Protein AF-A0A7V6P0N9-F1 (afdb_monomer)

Sequence (273 aa):
MTLMEIGLMGSIFFVFYSAGRFINGYIGDAISPKKSLFAGLTLVAVTNICIGFLPSASVIICLWGINAAAQSMLWGASLRLVSESYKDSPHSRLAAVVLSTSIGSGSLLAIVISSLLAKVGLWSLFAVPGLIVAGICILVLLLQEKNIGIHQNDMRQTFQLLKKKEILYMLFPAFAHGMIKENLLLWAPTLFLGMYEIDLENAALFVFMMPVTVLLGRVSYPVAERMCSGDEKRLSIIAFGFCIFFIAPFFLANLPVVLAAILLALRCRGFQS

Radius of gyration: 20.68 Å; Cα contacts (8 Å, |Δi|>4): 256; chains: 1; bounding box: 47×51×52 Å

Nearest PDB structures (foldseek):
  6e9n-assembly2_B  TM=7.386E-01  e=9.896E-04  Escherichia coli
  8wre-assembly1_A  TM=7.549E-01  e=2.702E-03  Homo sapiens
  8ufe-assembly1_A  TM=7.083E-01  e=1.141E-02  Mycolicibacterium smegmatis
  8wll-assembly1_A  TM=6.401E-01  e=8.408E-03  Homo sapiens
  8tgj-assembly1_B  TM=6.164E-01  e=5.433E-03  Homo sapiens

Secondary structure (DSSP, 8-state):
--HHHHHHHHHHHHHHHHHHHHHHHHHHHHS-HHHHHHHHHHHHHHHHHHHHT---HHHHHHHHHHHHHHHTTHHHHHHHHHHHHSTTSTTHHHHHHHHHHHHHHHHHHHHHHHHHHTTT-TTHHHHHHHHHHHHHHHHHHHS-----------HHHHHHHHT-HHHHHHHHHHHHHHHHHHHHHHHHHHHHHHHH---HHHHHHHHHHHHHHHHHHHHHHHHHHHHTTT-HHHHHHHHHHHHHHHHHHHHHS---HHHHHHHHHHHHHTT--

Foldseek 3Di:
DDPVLVVLLVVLLVVLLVVLLVVLVQVVLQDQLLVLQLQLLLLLLVLLQVCLVVDDSVSNSVSSNSNSSSVSSHPVSQVLCLCQVCVPPPCSVVSVLCSQLCVLVVLLVLLVVLVVQVVVHDSSNRNVVSVVSVVVSVVSVVDDRDPRDRRNDDPVVVVVVCPDPVVVVVVVVVVVVVVVVVCCLVCVLVCLCVPPVDDPVVSVVLSSLQSVLSSVLSVCVVVLCVVVVNPPVVLLVVLVVLLCVLVVCVVVDPDDPVSVSNSVSNNSSSPPD

Solvent-accessible surface area (backbone atoms only — not comparable to full-atom values): 14336 Å² total; per-residue (Å²): 131,54,73,67,56,54,54,46,41,54,52,41,25,53,51,33,21,54,54,25,35,60,53,38,52,60,51,48,34,62,39,57,33,70,58,43,30,45,54,15,37,47,45,33,13,51,35,25,39,57,44,22,72,63,61,59,65,70,57,41,44,55,37,42,29,52,27,21,33,21,55,30,30,35,60,62,20,49,52,52,46,51,50,66,74,23,67,91,40,97,52,35,66,58,53,52,49,53,61,57,37,47,55,23,53,47,51,47,51,49,50,55,50,45,62,56,29,57,75,78,30,77,38,45,62,27,28,50,58,11,52,52,35,45,55,49,38,54,55,59,66,71,48,79,84,70,93,65,83,65,54,73,74,57,68,66,57,56,56,54,51,63,68,34,66,72,51,46,66,50,45,54,59,52,49,54,50,48,54,52,54,54,49,48,66,70,43,43,67,59,51,52,42,70,76,61,75,54,57,75,76,64,52,54,55,58,67,50,42,49,35,51,24,43,28,54,24,55,67,44,43,67,56,51,37,59,75,42,75,67,39,66,67,61,44,48,51,52,25,50,50,51,37,50,64,45,48,53,53,65,80,74,43,98,63,59,67,69,58,53,51,50,33,59,24,53,40,57,30,45,72,74,122

pLDDT: mean 79.33, std 13.45, range [32.5, 98.0]

Structure (mmCIF, N/CA/C/O backbone):
data_AF-A0A7V6P0N9-F1
#
_entry.id   AF-A0A7V6P0N9-F1
#
loop_
_atom_site.group_PDB
_atom_site.id
_atom_site.type_symbol
_atom_site.label_atom_id
_atom_site.label_alt_id
_atom_site.label_comp_id
_atom_site.label_asym_id
_atom_site.label_entity_id
_atom_site.label_seq_id
_atom_site.pdbx_PDB_ins_code
_atom_site.Cartn_x
_atom_site.Cartn_y
_atom_site.Cartn_z
_atom_site.occupancy
_atom_site.B_iso_or_equiv
_atom_site.auth_seq_id
_atom_site.auth_comp_id
_atom_site.auth_asym_id
_atom_site.auth_atom_id
_atom_site.pdbx_PDB_model_num
ATOM 1 N N . MET A 1 1 ? 17.828 -0.425 -16.369 1.00 71.94 1 MET A N 1
ATOM 2 C CA . MET A 1 1 ? 17.998 -0.281 -14.913 1.00 71.94 1 MET A CA 1
ATOM 3 C C . MET A 1 1 ? 19.021 -1.284 -14.424 1.00 71.94 1 MET A C 1
ATOM 5 O O . MET A 1 1 ? 18.994 -2.420 -14.885 1.00 71.94 1 MET A O 1
ATOM 9 N N . THR A 1 2 ? 19.905 -0.880 -13.521 1.00 85.62 2 THR A N 1
ATOM 10 C CA . THR A 1 2 ? 20.862 -1.756 -12.834 1.00 85.62 2 THR A CA 1
ATOM 11 C C . THR A 1 2 ? 20.243 -2.357 -11.566 1.00 85.62 2 THR A C 1
ATOM 13 O O . THR A 1 2 ? 19.250 -1.846 -11.046 1.00 85.62 2 THR A O 1
ATOM 16 N N . LEU A 1 3 ? 20.842 -3.423 -11.022 1.00 80.31 3 LEU A N 1
ATOM 17 C CA . LEU A 1 3 ? 20.421 -4.011 -9.738 1.00 80.31 3 LEU A CA 1
ATOM 18 C C . LEU A 1 3 ? 20.452 -2.988 -8.589 1.00 80.31 3 LEU A C 1
ATOM 20 O O . LEU A 1 3 ? 19.571 -2.995 -7.731 1.00 80.31 3 LEU A O 1
ATOM 24 N N . MET A 1 4 ? 21.427 -2.073 -8.606 1.00 85.50 4 MET A N 1
ATOM 25 C CA . MET A 1 4 ? 21.537 -0.988 -7.628 1.00 85.50 4 MET A CA 1
ATOM 26 C C . MET A 1 4 ? 20.336 -0.037 -7.700 1.00 85.50 4 MET A C 1
ATOM 28 O O . MET A 1 4 ? 19.785 0.334 -6.667 1.00 85.50 4 MET A O 1
ATOM 32 N N . GLU A 1 5 ? 19.891 0.327 -8.905 1.00 84.88 5 GLU A N 1
ATOM 33 C CA . GLU A 1 5 ? 18.727 1.202 -9.096 1.00 84.88 5 GLU A CA 1
ATOM 34 C C . GLU A 1 5 ? 17.427 0.538 -8.620 1.00 84.88 5 GLU A C 1
ATOM 36 O O . GLU A 1 5 ? 16.593 1.197 -8.001 1.00 84.88 5 GLU A O 1
ATOM 41 N N . ILE A 1 6 ? 17.271 -0.773 -8.840 1.00 82.12 6 ILE A N 1
ATOM 42 C CA . ILE A 1 6 ? 16.120 -1.545 -8.343 1.00 82.12 6 ILE A CA 1
ATOM 43 C C . ILE A 1 6 ? 16.119 -1.583 -6.805 1.00 82.12 6 ILE A C 1
ATOM 45 O O . ILE A 1 6 ? 15.092 -1.316 -6.175 1.00 82.12 6 ILE A O 1
ATOM 49 N N . GLY A 1 7 ? 17.273 -1.851 -6.184 1.00 82.12 7 GLY A N 1
ATOM 50 C CA . GLY A 1 7 ? 17.416 -1.822 -4.723 1.00 82.12 7 GLY A CA 1
ATOM 51 C C . GLY A 1 7 ? 17.143 -0.436 -4.122 1.00 82.12 7 GLY A C 1
ATOM 52 O O . GLY A 1 7 ? 16.512 -0.315 -3.065 1.00 82.12 7 GLY A O 1
ATOM 53 N N . LEU A 1 8 ? 17.551 0.624 -4.826 1.00 87.88 8 LEU A N 1
ATOM 54 C CA . LEU A 1 8 ? 17.284 2.003 -4.429 1.00 87.88 8 LEU A CA 1
ATOM 55 C C . LEU A 1 8 ? 15.789 2.345 -4.511 1.00 87.88 8 LEU A C 1
ATOM 57 O O . LEU A 1 8 ? 15.275 2.982 -3.592 1.00 87.88 8 LEU A O 1
ATOM 61 N N . MET A 1 9 ? 15.072 1.881 -5.543 1.00 86.81 9 MET A N 1
ATOM 62 C CA . MET A 1 9 ? 13.613 2.043 -5.630 1.00 86.81 9 MET A CA 1
ATOM 63 C C . MET A 1 9 ? 12.895 1.413 -4.433 1.00 86.81 9 MET A C 1
ATOM 65 O O . MET A 1 9 ? 12.017 2.053 -3.855 1.00 86.81 9 MET A O 1
ATOM 69 N N . GLY A 1 10 ? 13.281 0.197 -4.030 1.00 84.25 10 GLY A N 1
ATOM 70 C CA . GLY A 1 10 ? 12.712 -0.465 -2.851 1.00 84.25 10 GLY A CA 1
ATOM 71 C C . GLY A 1 10 ? 12.948 0.329 -1.562 1.00 84.25 10 GLY A C 1
ATOM 72 O O . GLY A 1 10 ? 12.011 0.587 -0.804 1.00 84.25 10 GLY A O 1
ATOM 73 N N . SER A 1 11 ? 14.185 0.790 -1.355 1.00 87.44 11 SER A N 1
ATOM 74 C CA . SER A 1 11 ? 14.564 1.596 -0.185 1.00 87.44 11 SER A CA 1
ATOM 75 C C . SER A 1 11 ? 13.819 2.933 -0.125 1.00 87.44 11 SER A C 1
ATOM 77 O O . SER A 1 11 ? 13.248 3.279 0.910 1.00 87.44 11 SER A O 1
ATOM 79 N N . ILE A 1 12 ? 13.778 3.674 -1.239 1.00 92.00 12 ILE A N 1
ATOM 80 C CA . ILE A 1 12 ? 13.063 4.955 -1.329 1.00 92.00 12 ILE A CA 1
ATOM 81 C C . ILE A 1 12 ? 11.577 4.753 -1.079 1.00 92.00 12 ILE A C 1
ATOM 83 O O . ILE A 1 12 ? 10.995 5.505 -0.298 1.00 92.00 12 ILE A O 1
AT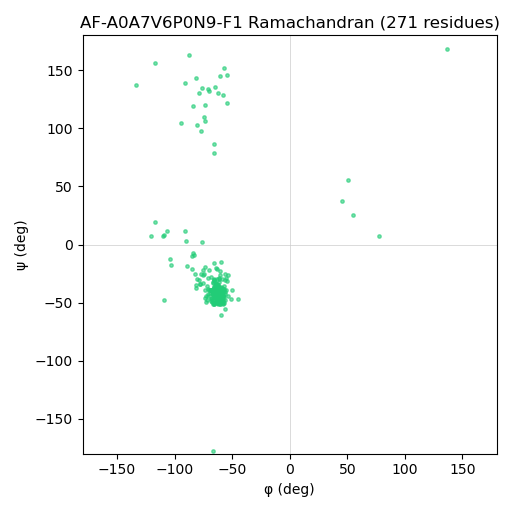OM 87 N N . PHE A 1 13 ? 10.974 3.724 -1.678 1.00 89.88 13 PHE A N 1
ATOM 88 C CA . PHE A 1 13 ? 9.567 3.433 -1.449 1.00 89.88 13 PHE A CA 1
ATOM 89 C C . PHE A 1 13 ? 9.298 3.207 0.037 1.00 89.88 13 PHE A C 1
ATOM 91 O O . PHE A 1 13 ? 8.428 3.858 0.610 1.00 89.88 13 PHE A O 1
ATOM 98 N N . PHE A 1 14 ? 10.082 2.347 0.690 1.00 87.31 14 PHE A N 1
ATOM 99 C CA . PHE A 1 14 ? 9.899 2.040 2.105 1.00 87.31 14 PHE A CA 1
ATOM 100 C C . PHE A 1 14 ? 10.037 3.278 3.002 1.00 87.31 14 PHE A C 1
ATOM 102 O O . PHE A 1 14 ? 9.187 3.511 3.867 1.00 87.31 14 PHE A O 1
ATOM 109 N N . VAL A 1 15 ? 11.073 4.096 2.785 1.00 90.94 15 VAL A N 1
ATOM 110 C CA . VAL A 1 15 ? 11.332 5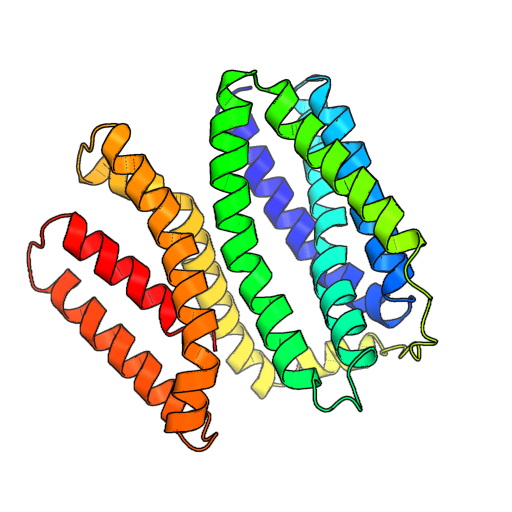.306 3.583 1.00 90.94 15 VAL A CA 1
ATOM 111 C C . VAL A 1 15 ? 10.227 6.341 3.389 1.00 90.94 15 VAL A C 1
ATOM 113 O O . VAL A 1 15 ? 9.657 6.814 4.373 1.00 90.94 15 VAL A O 1
ATOM 116 N N . PHE A 1 16 ? 9.884 6.668 2.142 1.00 94.12 16 PHE A N 1
ATOM 117 C CA . PHE A 1 16 ? 8.878 7.689 1.840 1.00 94.12 16 PHE A CA 1
ATOM 118 C C . PHE A 1 16 ? 7.478 7.243 2.256 1.00 94.12 16 PHE A C 1
ATOM 120 O O . PHE A 1 16 ? 6.721 8.042 2.805 1.00 94.12 16 PHE A O 1
ATOM 127 N N . TYR A 1 17 ? 7.144 5.968 2.064 1.00 91.69 17 TYR A N 1
ATOM 128 C CA . TYR A 1 17 ? 5.878 5.407 2.518 1.00 91.69 17 TYR A CA 1
ATOM 129 C C . TYR A 1 17 ? 5.761 5.441 4.047 1.00 91.69 17 TYR A C 1
ATOM 131 O O . TYR A 1 17 ? 4.735 5.862 4.583 1.00 91.69 17 TYR A O 1
ATOM 139 N N . SER A 1 18 ? 6.819 5.046 4.763 1.00 88.38 18 SER A N 1
ATOM 140 C CA . SER A 1 18 ? 6.828 5.022 6.231 1.00 88.38 18 SER A CA 1
ATOM 141 C C . SER A 1 18 ? 6.782 6.427 6.825 1.00 88.38 18 SER A C 1
ATOM 143 O O . SER A 1 18 ? 5.931 6.701 7.670 1.00 88.38 18 SER A O 1
ATOM 145 N N . ALA A 1 19 ? 7.635 7.341 6.352 1.00 89.88 19 ALA A N 1
ATOM 146 C CA . ALA A 1 19 ? 7.608 8.745 6.762 1.00 89.88 19 ALA A CA 1
ATOM 147 C C . ALA A 1 19 ? 6.259 9.398 6.420 1.00 89.88 19 ALA A C 1
ATOM 149 O O . ALA A 1 19 ? 5.656 10.077 7.254 1.00 89.88 19 ALA A O 1
ATOM 150 N N . GLY A 1 20 ? 5.745 9.112 5.222 1.00 90.69 20 GLY A N 1
ATOM 151 C CA . GLY A 1 20 ? 4.439 9.558 4.762 1.00 90.69 20 GLY A CA 1
ATOM 152 C C . GLY A 1 20 ? 3.306 9.094 5.672 1.00 90.69 20 GLY A C 1
ATOM 153 O O . GLY A 1 20 ? 2.433 9.896 5.974 1.00 90.69 20 GLY A O 1
ATOM 154 N N . ARG A 1 21 ? 3.332 7.862 6.200 1.00 87.75 21 ARG A N 1
ATOM 155 C CA . ARG A 1 21 ? 2.306 7.385 7.149 1.00 87.75 21 ARG A CA 1
ATOM 156 C C . ARG A 1 21 ? 2.260 8.210 8.437 1.00 87.75 21 ARG A C 1
ATOM 158 O O . ARG A 1 21 ? 1.167 8.484 8.922 1.00 87.75 21 ARG A O 1
ATOM 165 N N . PHE A 1 22 ? 3.405 8.630 8.979 1.00 83.94 22 PHE A N 1
ATOM 166 C CA . PHE A 1 22 ? 3.437 9.493 10.168 1.00 83.94 22 PHE A CA 1
ATOM 167 C C . PHE A 1 22 ? 2.883 10.890 9.868 1.00 83.94 22 PHE A C 1
ATOM 169 O O . PHE A 1 22 ? 2.044 11.399 10.610 1.00 83.94 22 PHE A O 1
ATOM 176 N N . ILE A 1 23 ? 3.315 11.487 8.754 1.00 87.31 23 ILE A N 1
ATOM 177 C CA . ILE A 1 23 ? 2.899 12.835 8.345 1.00 87.31 23 ILE A CA 1
ATOM 178 C C . ILE A 1 23 ? 1.407 12.851 7.986 1.00 87.31 23 ILE A C 1
ATOM 180 O O . ILE A 1 23 ? 0.639 13.656 8.511 1.00 87.31 23 ILE A O 1
ATOM 184 N N . ASN A 1 24 ? 0.980 11.930 7.125 1.00 86.81 24 ASN A N 1
ATOM 185 C CA . ASN A 1 24 ? -0.397 11.825 6.654 1.00 86.81 24 ASN A CA 1
ATOM 186 C C . ASN A 1 24 ? -1.348 11.271 7.713 1.00 86.81 24 ASN A C 1
ATOM 188 O O . ASN A 1 24 ? -2.544 11.498 7.588 1.00 86.81 24 ASN A O 1
ATOM 192 N N . GLY A 1 25 ? -0.858 10.597 8.757 1.00 81.00 25 GLY A N 1
ATOM 193 C CA . GLY A 1 25 ? -1.665 10.286 9.937 1.00 81.00 25 GLY A CA 1
ATOM 194 C C . GLY A 1 25 ? -2.117 11.567 10.639 1.00 81.00 25 GLY A C 1
ATOM 195 O O . GLY A 1 25 ? -3.308 11.778 10.832 1.00 81.00 25 GLY A O 1
ATOM 196 N N . TYR A 1 26 ? -1.177 12.477 10.909 1.00 81.19 26 TYR A N 1
ATOM 197 C CA . TYR A 1 26 ? -1.483 13.769 11.526 1.00 81.19 26 TYR A CA 1
ATOM 198 C C . TYR A 1 26 ? -2.325 14.679 10.618 1.00 81.19 26 TYR A C 1
ATOM 200 O O . TYR A 1 26 ? -3.354 15.208 11.036 1.00 81.19 26 TYR A O 1
ATOM 208 N N . ILE A 1 27 ? -1.918 14.850 9.354 1.00 82.94 27 ILE A N 1
ATOM 209 C CA . ILE A 1 27 ? -2.672 15.675 8.395 1.00 82.94 27 ILE A CA 1
ATOM 210 C C . ILE A 1 27 ? -4.053 15.061 8.143 1.00 82.94 27 ILE A C 1
ATOM 212 O O . ILE A 1 27 ? -5.045 15.783 8.076 1.00 82.94 27 ILE A O 1
ATOM 216 N N . GLY A 1 28 ? -4.116 13.733 8.030 1.00 78.44 28 GLY A N 1
ATOM 217 C CA . GLY A 1 28 ? -5.316 12.949 7.755 1.00 78.44 28 GLY A CA 1
ATOM 218 C C . GLY A 1 28 ? -6.406 13.097 8.807 1.00 78.44 28 GLY A C 1
ATOM 219 O O . GLY A 1 28 ? -7.576 12.975 8.456 1.00 78.44 28 GLY A O 1
ATOM 220 N N . ASP A 1 29 ? -6.049 13.416 10.050 1.00 78.25 29 ASP A N 1
ATOM 221 C CA . ASP A 1 29 ? -6.997 13.740 11.119 1.00 78.25 29 ASP A CA 1
ATOM 222 C C . ASP A 1 29 ? -7.675 15.103 10.871 1.00 78.25 29 ASP A C 1
ATOM 224 O O . ASP A 1 29 ? -8.900 15.229 11.004 1.00 78.25 29 ASP A O 1
ATOM 228 N N . ALA A 1 30 ? -6.902 16.079 10.382 1.00 80.75 30 ALA A N 1
ATOM 229 C CA . ALA A 1 30 ? -7.319 17.460 10.129 1.00 80.75 30 ALA A CA 1
ATOM 230 C C . ALA A 1 30 ? -7.992 17.711 8.761 1.00 80.75 30 ALA A C 1
ATOM 232 O O . ALA A 1 30 ? -8.536 18.794 8.540 1.00 80.75 30 ALA A O 1
ATOM 233 N N . ILE A 1 31 ? -7.981 16.745 7.839 1.00 83.94 31 ILE A N 1
ATOM 234 C CA . ILE A 1 31 ? -8.626 16.862 6.520 1.00 83.94 31 ILE A CA 1
ATOM 235 C C . ILE A 1 31 ? -9.755 15.843 6.348 1.00 83.94 31 ILE A C 1
ATOM 237 O O . ILE A 1 31 ? -9.773 14.787 6.975 1.00 83.94 31 ILE A O 1
ATOM 241 N N . SER A 1 32 ? -10.705 16.147 5.458 1.00 87.06 32 SER A N 1
ATOM 242 C CA . SER A 1 32 ? -11.746 15.186 5.065 1.00 87.06 32 SER A CA 1
ATOM 243 C C . SER A 1 32 ? -11.093 13.914 4.498 1.00 87.06 32 SER A C 1
ATOM 245 O O . SER A 1 32 ? -10.264 14.018 3.582 1.00 87.06 32 SER A O 1
ATOM 247 N N . PRO A 1 33 ? -11.461 12.710 4.981 1.00 88.25 33 PRO A N 1
ATOM 248 C CA . PRO A 1 33 ? -10.868 11.462 4.505 1.00 88.25 33 PRO A CA 1
ATOM 249 C C . PRO A 1 33 ? -11.124 11.245 3.009 1.00 88.25 33 PRO A C 1
ATOM 251 O O . PRO A 1 33 ? -10.246 10.740 2.316 1.00 88.25 33 PRO A O 1
ATOM 254 N N . LYS A 1 34 ? -12.262 11.713 2.472 1.00 90.06 34 LYS A N 1
ATOM 255 C CA . LYS A 1 34 ? -12.541 11.671 1.028 1.00 90.06 34 LYS A CA 1
ATOM 256 C C . LYS A 1 34 ? -11.511 12.486 0.236 1.00 90.06 34 LYS A C 1
ATOM 258 O O . LYS A 1 34 ? -10.996 12.007 -0.772 1.00 90.06 34 LYS A O 1
ATOM 263 N N . LYS A 1 35 ? -11.183 13.697 0.702 1.00 89.94 35 LYS A N 1
ATOM 264 C CA . LYS A 1 35 ? -10.201 14.580 0.045 1.00 89.94 35 LYS A CA 1
ATOM 265 C C . LYS A 1 35 ? -8.791 13.994 0.110 1.00 89.94 35 LYS A C 1
ATOM 267 O O . LYS A 1 35 ? -8.096 13.997 -0.902 1.00 89.94 35 LYS A O 1
ATOM 272 N N . SER A 1 36 ? -8.406 13.442 1.263 1.00 91.38 36 SER A N 1
ATOM 273 C CA . SER A 1 36 ? -7.127 12.737 1.431 1.00 91.38 36 SER A CA 1
ATOM 274 C C . SER A 1 36 ? -7.002 11.553 0.468 1.00 91.38 36 SER A C 1
ATOM 276 O O . SER A 1 36 ? -6.022 11.442 -0.269 1.00 91.38 36 SER A O 1
ATOM 278 N N . LEU A 1 37 ? -8.043 10.712 0.410 1.00 92.62 37 LEU A N 1
ATOM 279 C CA . LEU A 1 37 ? -8.095 9.552 -0.474 1.00 92.62 37 LEU A CA 1
ATOM 280 C C . LEU A 1 37 ? -7.988 9.964 -1.948 1.00 92.62 37 LEU A C 1
ATOM 282 O O . LEU A 1 37 ? -7.186 9.399 -2.686 1.00 92.62 37 LEU A O 1
ATOM 286 N N . PHE A 1 38 ? -8.750 10.977 -2.366 1.00 93.94 38 PHE A N 1
ATOM 287 C CA . PHE A 1 38 ? -8.721 11.486 -3.737 1.00 93.94 38 PHE A CA 1
ATOM 288 C C . PHE A 1 38 ? -7.346 12.047 -4.132 1.00 93.94 38 PHE A C 1
ATOM 290 O O . PHE A 1 38 ? -6.838 11.726 -5.209 1.00 93.94 38 PHE A O 1
ATOM 297 N N . ALA A 1 39 ? -6.723 12.849 -3.263 1.00 94.31 39 ALA A N 1
ATOM 298 C CA . ALA A 1 39 ? -5.397 13.413 -3.510 1.00 94.31 39 ALA A CA 1
ATOM 299 C C . ALA A 1 39 ? -4.332 12.313 -3.655 1.00 94.31 39 ALA A C 1
ATOM 301 O O . ALA A 1 39 ? -3.563 12.322 -4.620 1.00 94.31 39 ALA A O 1
ATOM 302 N N . GLY A 1 40 ? -4.339 11.329 -2.748 1.00 95.50 40 GLY A N 1
ATOM 303 C CA . GLY A 1 40 ? -3.433 10.182 -2.802 1.00 95.50 40 GLY A CA 1
ATOM 304 C C . GLY A 1 40 ? -3.606 9.362 -4.081 1.00 95.50 40 GLY A C 1
ATOM 305 O O . GLY A 1 40 ? -2.633 9.131 -4.796 1.00 95.50 40 GLY A O 1
ATOM 306 N N . LEU A 1 41 ? -4.840 8.970 -4.424 1.00 96.31 41 LEU A N 1
ATOM 307 C CA . LEU A 1 41 ? -5.109 8.177 -5.631 1.00 96.31 41 LEU A CA 1
ATOM 308 C C . LEU A 1 41 ? -4.717 8.931 -6.909 1.00 96.31 41 LEU A C 1
ATOM 310 O O . LEU A 1 41 ? -4.136 8.338 -7.814 1.00 96.31 41 LEU A O 1
ATOM 314 N N . THR A 1 42 ? -4.965 10.242 -6.965 1.00 97.19 42 THR A N 1
ATOM 315 C CA . THR A 1 42 ? -4.598 11.073 -8.121 1.00 97.19 42 THR A CA 1
ATOM 316 C C . THR A 1 42 ? -3.086 11.102 -8.322 1.00 97.19 42 THR A C 1
ATOM 318 O O . THR A 1 42 ? -2.609 10.857 -9.429 1.00 97.19 42 THR A O 1
ATOM 321 N N . LEU A 1 43 ? -2.316 11.334 -7.255 1.00 97.12 43 LEU A N 1
ATOM 322 C CA . LEU A 1 43 ? -0.854 11.308 -7.328 1.00 97.12 43 LEU A CA 1
ATOM 323 C C . LEU A 1 43 ? -0.327 9.921 -7.719 1.00 97.12 43 LEU A C 1
ATOM 325 O O . LEU A 1 43 ? 0.589 9.829 -8.538 1.00 97.12 43 LEU A O 1
ATOM 329 N N . VAL A 1 44 ? -0.922 8.843 -7.197 1.00 97.88 44 VAL A N 1
ATOM 330 C CA . VAL A 1 44 ? -0.567 7.463 -7.570 1.00 97.88 44 VAL A CA 1
ATOM 331 C C . VAL A 1 44 ? -0.850 7.192 -9.048 1.00 97.88 44 VAL A C 1
ATOM 333 O O . VAL A 1 44 ? -0.004 6.604 -9.722 1.00 97.88 44 VAL A O 1
ATOM 336 N N . ALA A 1 45 ? -2.000 7.625 -9.565 1.00 97.94 45 ALA A N 1
ATOM 337 C CA . ALA A 1 45 ? -2.356 7.468 -10.971 1.00 97.94 45 ALA A CA 1
ATOM 338 C C . ALA A 1 45 ? -1.382 8.226 -11.883 1.00 97.94 45 ALA A C 1
ATOM 340 O O . ALA A 1 45 ? -0.797 7.632 -12.788 1.00 97.94 45 ALA A O 1
ATOM 341 N N . VAL A 1 46 ? -1.154 9.514 -11.602 1.00 98.00 46 VAL A N 1
ATOM 342 C CA . VAL A 1 46 ? -0.268 10.376 -12.399 1.00 98.00 46 VAL A CA 1
ATOM 343 C C . VAL A 1 46 ? 1.154 9.829 -12.416 1.00 98.00 46 VAL A C 1
ATOM 345 O O . VAL A 1 46 ? 1.727 9.647 -13.486 1.00 98.00 46 VAL A O 1
ATOM 348 N N . THR A 1 47 ? 1.725 9.521 -11.251 1.00 97.94 47 THR A N 1
ATOM 349 C CA . THR A 1 47 ? 3.103 9.010 -11.176 1.00 97.94 47 THR A CA 1
ATOM 350 C C . THR A 1 47 ? 3.262 7.671 -11.899 1.00 97.94 47 THR A C 1
ATOM 352 O O . THR A 1 47 ? 4.234 7.509 -12.630 1.00 97.94 47 THR A O 1
ATOM 355 N N . ASN A 1 48 ? 2.303 6.743 -11.785 1.00 97.50 48 ASN A N 1
ATOM 356 C CA . ASN A 1 48 ? 2.346 5.469 -12.514 1.00 97.50 48 ASN A CA 1
ATOM 357 C C . ASN A 1 48 ? 2.219 5.644 -14.035 1.00 97.50 48 ASN A C 1
ATOM 359 O O . ASN A 1 48 ? 2.966 5.017 -14.783 1.00 97.50 48 ASN A O 1
ATOM 363 N N . ILE A 1 49 ? 1.325 6.518 -14.508 1.00 97.50 49 ILE A N 1
ATOM 364 C CA . ILE A 1 49 ? 1.198 6.821 -15.942 1.00 97.50 49 ILE A CA 1
ATOM 365 C C . ILE A 1 49 ? 2.493 7.460 -16.466 1.00 97.50 49 ILE A C 1
ATOM 367 O O . ILE A 1 49 ? 3.000 7.040 -17.504 1.00 97.50 49 ILE A O 1
ATOM 371 N N . CYS A 1 50 ? 3.079 8.403 -15.720 1.00 97.50 50 CYS A N 1
ATOM 372 C CA . CYS A 1 50 ? 4.359 9.027 -16.061 1.00 97.50 50 CYS A CA 1
ATOM 373 C C . CYS A 1 5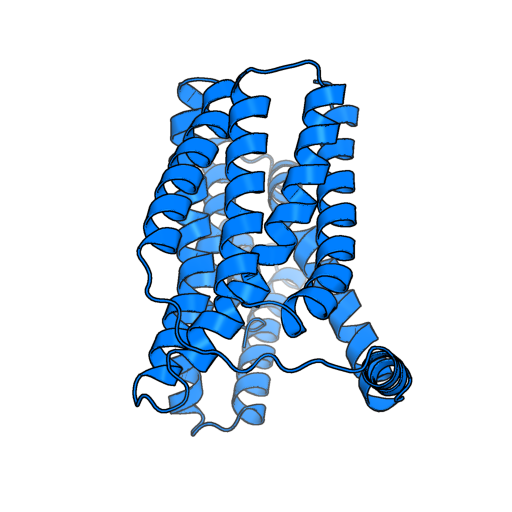0 ? 5.508 8.008 -16.145 1.00 97.50 50 CYS A C 1
ATOM 375 O O . CYS A 1 50 ? 6.287 8.044 -17.095 1.00 97.50 50 CYS A O 1
ATOM 377 N N . ILE A 1 51 ? 5.603 7.076 -15.188 1.00 96.38 51 ILE A N 1
ATOM 378 C CA . ILE A 1 51 ? 6.589 5.981 -15.230 1.00 96.38 51 ILE A CA 1
ATOM 379 C C . ILE A 1 51 ? 6.312 5.040 -16.410 1.00 96.38 51 ILE A C 1
ATOM 381 O O . ILE A 1 51 ? 7.252 4.518 -17.005 1.00 96.38 51 ILE A O 1
ATOM 385 N N . GLY A 1 52 ? 5.046 4.867 -16.797 1.00 95.44 52 GLY A N 1
ATOM 386 C CA . GLY A 1 52 ? 4.636 4.098 -17.971 1.00 95.44 52 GLY A CA 1
ATOM 387 C C . GLY A 1 52 ? 5.263 4.572 -19.285 1.00 95.44 52 GLY A C 1
ATOM 388 O O . GLY A 1 52 ? 5.464 3.754 -20.174 1.00 95.44 52 GLY A O 1
ATOM 389 N N . PHE A 1 53 ? 5.669 5.841 -19.401 1.00 95.75 53 PHE A N 1
ATOM 390 C CA . PHE A 1 53 ? 6.438 6.332 -20.557 1.00 95.75 53 PHE A CA 1
ATOM 391 C C . PHE A 1 53 ? 7.918 5.918 -20.545 1.00 95.75 53 PHE A C 1
ATOM 393 O O . PHE A 1 53 ? 8.667 6.301 -21.439 1.00 95.75 53 PHE A O 1
ATOM 400 N N . LEU A 1 54 ? 8.338 5.138 -19.544 1.00 93.81 54 LEU A N 1
ATOM 401 C CA . LEU A 1 54 ? 9.695 4.627 -19.355 1.00 93.81 54 LEU A CA 1
ATOM 402 C C . LEU A 1 54 ? 10.777 5.725 -19.446 1.00 93.81 54 LEU A C 1
ATOM 404 O O . LEU A 1 54 ? 11.703 5.606 -20.253 1.00 93.81 54 LEU A O 1
ATOM 408 N N . PRO A 1 55 ? 10.689 6.801 -18.632 1.00 93.88 55 PRO A N 1
ATOM 409 C CA . PRO A 1 55 ? 11.718 7.836 -18.597 1.00 93.88 55 PRO A CA 1
ATOM 410 C C . PRO A 1 55 ? 13.041 7.290 -18.025 1.00 93.88 55 PRO A C 1
ATOM 412 O O . PRO A 1 55 ? 13.168 6.114 -17.683 1.00 93.88 55 PRO A O 1
ATOM 415 N N . SER A 1 56 ? 14.058 8.148 -17.900 1.00 94.56 56 SER A N 1
ATOM 416 C CA . SER A 1 56 ? 15.347 7.739 -17.327 1.00 94.56 56 SER A CA 1
ATOM 417 C C . SER A 1 56 ? 15.195 7.171 -15.907 1.00 94.56 56 SER A C 1
ATOM 419 O O . SER A 1 56 ? 14.296 7.554 -15.155 1.00 94.56 56 SER A O 1
ATOM 421 N N . ALA A 1 57 ? 16.100 6.270 -15.510 1.00 91.06 57 ALA A N 1
ATOM 422 C CA . ALA A 1 57 ? 16.024 5.575 -14.222 1.00 91.06 57 ALA A CA 1
ATOM 423 C C . ALA A 1 57 ? 15.940 6.540 -13.025 1.00 91.06 57 ALA A C 1
ATOM 425 O O . ALA A 1 57 ? 15.150 6.318 -12.110 1.00 91.06 57 ALA A O 1
ATOM 426 N N . SER A 1 58 ? 16.676 7.655 -13.059 1.00 93.38 58 SER A N 1
ATOM 427 C CA . SER A 1 58 ? 16.610 8.697 -12.027 1.00 93.38 58 SER A CA 1
ATOM 428 C C . SER A 1 58 ? 15.214 9.316 -11.909 1.00 93.38 58 SER A C 1
ATOM 430 O O . SER A 1 58 ? 14.729 9.529 -10.800 1.00 93.38 58 SER A O 1
ATOM 432 N N . VAL A 1 59 ? 14.540 9.563 -13.037 1.00 95.62 59 VAL A N 1
ATOM 433 C CA . VAL A 1 59 ? 13.166 10.088 -13.051 1.00 95.62 59 VAL A CA 1
ATOM 434 C C . VAL A 1 59 ? 12.198 9.054 -12.484 1.00 95.62 59 VAL A C 1
ATOM 436 O O . VAL A 1 59 ? 11.356 9.406 -11.660 1.00 95.62 59 VAL A O 1
ATOM 439 N N . ILE A 1 60 ? 12.348 7.780 -12.860 1.00 95.06 60 ILE A N 1
ATOM 440 C CA . ILE A 1 60 ? 11.537 6.683 -12.313 1.00 95.06 60 ILE A CA 1
ATOM 441 C C . ILE A 1 6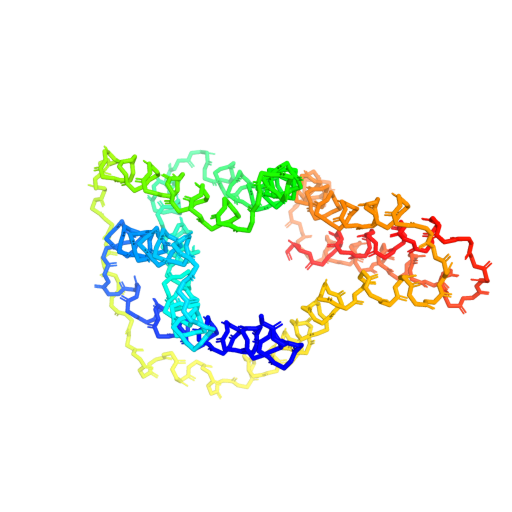0 ? 11.689 6.613 -10.792 1.00 95.06 60 ILE A C 1
ATOM 443 O O . ILE A 1 60 ? 10.686 6.583 -10.088 1.00 95.06 60 ILE A O 1
ATOM 447 N N . ILE A 1 61 ? 12.919 6.649 -10.277 1.00 94.62 61 ILE A N 1
ATOM 448 C CA . ILE A 1 61 ? 13.203 6.606 -8.837 1.00 94.62 61 ILE A CA 1
ATOM 449 C C . ILE A 1 61 ? 12.532 7.774 -8.095 1.00 94.62 61 ILE A C 1
ATOM 451 O O . ILE A 1 61 ? 11.882 7.561 -7.068 1.00 94.62 61 ILE A O 1
ATOM 455 N N . CYS A 1 62 ? 12.631 8.996 -8.626 1.00 95.88 62 CYS A N 1
ATOM 456 C CA . CYS A 1 62 ? 11.970 10.166 -8.045 1.00 95.88 62 CYS A CA 1
ATOM 457 C C . CYS A 1 62 ? 10.442 10.018 -8.042 1.00 95.88 62 CYS A C 1
ATOM 459 O O . CYS A 1 62 ? 9.798 10.224 -7.010 1.00 95.88 62 CYS A O 1
ATOM 461 N N . LEU A 1 63 ? 9.856 9.620 -9.177 1.00 96.88 63 LEU A N 1
ATOM 462 C CA . LEU A 1 63 ? 8.414 9.388 -9.294 1.00 96.88 63 LEU A CA 1
ATOM 463 C C . LEU A 1 63 ? 7.944 8.265 -8.363 1.00 96.88 63 LEU A C 1
ATOM 465 O O . LEU A 1 63 ? 6.858 8.367 -7.797 1.00 96.88 63 LEU A O 1
ATOM 469 N N . TRP A 1 64 ? 8.764 7.235 -8.150 1.00 95.19 64 TRP A N 1
ATOM 470 C CA . TRP A 1 64 ? 8.476 6.127 -7.239 1.00 95.19 64 TRP A CA 1
ATOM 471 C C . TRP A 1 64 ? 8.439 6.571 -5.773 1.00 95.19 64 TRP A C 1
ATOM 473 O O . TRP A 1 64 ? 7.560 6.147 -5.025 1.00 95.19 64 TRP A O 1
ATOM 483 N N . GLY A 1 65 ? 9.329 7.483 -5.365 1.00 96.38 65 GLY A N 1
ATOM 484 C CA . GLY A 1 65 ? 9.287 8.102 -4.034 1.00 96.38 65 GLY A CA 1
ATOM 485 C C . GLY A 1 65 ? 8.031 8.948 -3.810 1.00 96.38 65 GLY A C 1
ATOM 486 O O . GLY A 1 65 ? 7.385 8.840 -2.765 1.00 96.38 65 GLY A O 1
ATOM 487 N N . ILE A 1 66 ? 7.626 9.736 -4.812 1.00 96.69 66 ILE A N 1
ATOM 488 C CA . ILE A 1 66 ? 6.365 10.500 -4.767 1.00 96.69 66 ILE A CA 1
ATOM 489 C C . ILE A 1 66 ? 5.167 9.544 -4.703 1.00 96.69 66 ILE A C 1
ATOM 491 O O . ILE A 1 66 ? 4.254 9.748 -3.901 1.00 96.69 66 ILE A O 1
ATOM 495 N N . ASN A 1 67 ? 5.186 8.478 -5.505 1.00 97.00 67 ASN A N 1
ATOM 496 C CA . ASN A 1 67 ? 4.158 7.443 -5.496 1.00 97.00 67 ASN A CA 1
ATOM 497 C C . ASN A 1 67 ? 4.030 6.799 -4.107 1.00 97.00 67 ASN A C 1
ATOM 499 O O . ASN A 1 67 ? 2.923 6.674 -3.591 1.00 97.00 67 ASN A O 1
ATOM 503 N N . ALA A 1 68 ? 5.152 6.477 -3.460 1.00 95.88 68 ALA A N 1
ATOM 504 C CA . ALA A 1 68 ? 5.186 5.931 -2.107 1.00 95.88 68 ALA A CA 1
ATOM 505 C C . ALA A 1 68 ? 4.576 6.891 -1.072 1.00 95.88 68 ALA A C 1
ATOM 507 O O . ALA A 1 68 ? 3.727 6.495 -0.269 1.00 95.88 68 ALA A O 1
ATOM 508 N N . ALA A 1 69 ? 4.949 8.172 -1.120 1.00 95.19 69 ALA A N 1
ATOM 509 C CA . ALA A 1 69 ? 4.361 9.189 -0.254 1.00 95.19 69 ALA A CA 1
ATOM 510 C C . ALA A 1 69 ? 2.840 9.302 -0.472 1.00 95.19 69 ALA A C 1
ATOM 512 O O . ALA A 1 69 ? 2.083 9.339 0.499 1.00 95.19 69 ALA A O 1
ATOM 513 N N . ALA A 1 70 ? 2.373 9.258 -1.721 1.00 95.75 70 ALA A N 1
ATOM 514 C CA . ALA A 1 70 ? 0.949 9.290 -2.049 1.00 95.75 70 ALA A CA 1
ATOM 515 C C . ALA A 1 70 ? 0.194 8.038 -1.566 1.00 95.75 70 ALA A C 1
ATOM 517 O O . ALA A 1 70 ? -0.882 8.151 -0.975 1.00 95.75 70 ALA A O 1
ATOM 518 N N . GLN A 1 71 ? 0.770 6.842 -1.733 1.00 94.88 71 GLN A N 1
ATOM 519 C CA . GLN A 1 71 ? 0.164 5.597 -1.249 1.00 94.88 71 GLN A CA 1
ATOM 520 C C . GLN A 1 71 ? -0.005 5.575 0.276 1.00 94.88 71 GLN A C 1
ATOM 522 O O . GLN A 1 71 ? -0.933 4.942 0.789 1.00 94.88 71 GLN A O 1
ATOM 527 N N . SER A 1 72 ? 0.855 6.277 1.018 1.00 93.88 72 SER A N 1
ATOM 528 C CA . SER A 1 72 ? 0.750 6.354 2.479 1.00 93.88 72 SER A CA 1
ATOM 529 C C . SER A 1 72 ? -0.531 7.053 2.970 1.00 93.88 72 SER A C 1
ATOM 531 O O . SER A 1 72 ? -0.965 6.798 4.093 1.00 93.88 72 SER A O 1
ATOM 533 N N . MET A 1 73 ? -1.181 7.864 2.123 1.00 92.69 73 MET A N 1
ATOM 534 C CA . MET A 1 73 ? -2.445 8.556 2.426 1.00 92.69 73 MET A CA 1
ATOM 535 C C . MET A 1 73 ? -3.665 7.622 2.385 1.00 92.69 73 MET A C 1
ATOM 537 O O . MET A 1 73 ? -4.682 7.882 3.028 1.00 92.69 73 MET A O 1
ATOM 541 N N . LEU A 1 74 ? -3.583 6.532 1.616 1.00 92.44 74 LEU A N 1
ATOM 542 C CA . LEU A 1 74 ? -4.753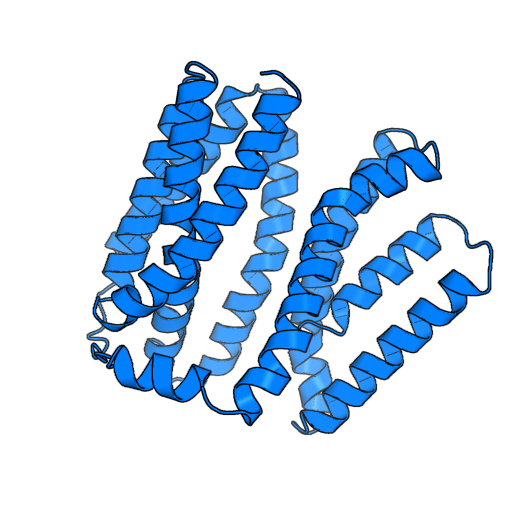 5.766 1.178 1.00 92.44 74 LEU A CA 1
ATOM 543 C C . LEU A 1 74 ? -5.392 4.953 2.307 1.00 92.44 74 LEU A C 1
ATOM 545 O O . LEU A 1 74 ? -6.606 5.006 2.502 1.00 92.44 74 LEU A O 1
ATOM 549 N N . TRP A 1 75 ? -4.584 4.194 3.052 1.00 89.12 75 TRP A N 1
ATOM 550 C CA . TRP A 1 75 ? -5.091 3.222 4.027 1.00 89.12 75 TRP A CA 1
ATOM 551 C C . TRP A 1 75 ? -5.833 3.890 5.188 1.00 89.12 75 TRP A C 1
ATOM 553 O O . TRP A 1 75 ? -6.971 3.526 5.475 1.00 89.12 75 TRP A O 1
ATOM 563 N N . GLY A 1 76 ? -5.224 4.905 5.813 1.00 87.81 76 GLY A N 1
ATOM 564 C CA . GLY A 1 76 ? -5.841 5.633 6.926 1.00 87.81 76 GLY A CA 1
ATOM 565 C C . GLY A 1 76 ? -7.135 6.336 6.512 1.00 87.81 76 GLY A C 1
ATOM 566 O O . GLY A 1 76 ? -8.153 6.212 7.192 1.00 87.81 76 GLY A O 1
ATOM 567 N N . ALA A 1 77 ? -7.129 6.996 5.349 1.00 89.44 77 ALA A N 1
ATOM 568 C CA . ALA A 1 77 ? -8.319 7.638 4.800 1.00 89.44 77 ALA A CA 1
ATOM 569 C C . ALA A 1 77 ? -9.441 6.629 4.497 1.00 89.44 77 ALA A C 1
ATOM 571 O O . ALA A 1 77 ? -10.599 6.891 4.819 1.00 89.44 77 ALA A O 1
ATOM 572 N N . SER A 1 78 ? -9.104 5.463 3.936 1.00 90.38 78 SER A N 1
ATOM 573 C CA . SER A 1 78 ? -10.068 4.393 3.638 1.00 90.38 78 SER A CA 1
ATOM 574 C C . SER A 1 78 ? -10.675 3.800 4.909 1.00 90.38 78 SER A C 1
ATOM 576 O O . SER A 1 78 ? -11.893 3.645 4.987 1.00 90.38 78 SER A O 1
ATOM 578 N N . LEU A 1 79 ? -9.847 3.520 5.925 1.00 89.19 79 LEU A N 1
ATOM 579 C CA . LEU A 1 79 ? -10.308 3.040 7.230 1.00 89.19 79 LEU A CA 1
ATOM 580 C C . LEU A 1 79 ? -11.277 4.029 7.875 1.00 89.19 79 LEU A C 1
ATOM 582 O O . LEU A 1 79 ? -12.372 3.627 8.262 1.00 89.19 79 LEU A O 1
ATOM 586 N N . ARG A 1 80 ? -10.907 5.315 7.931 1.00 86.69 80 ARG A N 1
ATOM 587 C CA . ARG A 1 80 ? -11.746 6.373 8.512 1.00 86.69 80 ARG A CA 1
ATOM 588 C C . ARG A 1 80 ? -13.050 6.557 7.737 1.00 86.69 80 ARG A C 1
ATOM 590 O O . ARG A 1 80 ? -14.108 6.735 8.334 1.00 86.69 80 ARG A O 1
ATOM 597 N N . LEU A 1 81 ? -12.995 6.498 6.406 1.00 88.19 81 LEU A N 1
ATOM 598 C CA . LEU A 1 81 ? -14.183 6.611 5.563 1.00 88.19 81 LEU A CA 1
ATOM 599 C C . LEU A 1 81 ? -15.156 5.455 5.821 1.00 88.19 81 LEU A C 1
ATOM 601 O O . LEU A 1 81 ? -16.352 5.697 5.973 1.00 88.19 81 LEU A O 1
ATOM 605 N N . VAL A 1 82 ? -14.663 4.216 5.908 1.00 89.31 82 VAL A N 1
ATOM 606 C CA . VAL A 1 82 ? -15.500 3.042 6.201 1.00 89.31 82 VAL A CA 1
ATOM 607 C C . VAL A 1 82 ? -16.035 3.087 7.634 1.00 89.31 82 VAL A C 1
ATOM 609 O O . VAL A 1 82 ? -17.239 2.912 7.822 1.00 89.31 82 VAL A O 1
ATOM 612 N N . SER A 1 83 ? -15.197 3.378 8.633 1.00 87.81 83 SER A N 1
ATOM 613 C CA . SER A 1 83 ? -15.627 3.405 10.038 1.00 87.81 83 SER A CA 1
ATOM 614 C C . SER A 1 83 ? -16.719 4.445 10.289 1.00 87.81 83 SER A C 1
ATOM 616 O O . SER A 1 83 ? -17.705 4.146 10.951 1.00 87.81 83 SER A O 1
ATOM 618 N N . GLU A 1 84 ? -16.597 5.641 9.712 1.00 86.12 84 GLU A N 1
ATOM 619 C CA . GLU A 1 84 ? -17.582 6.721 9.876 1.00 86.12 84 GLU A CA 1
ATOM 620 C C . GLU A 1 84 ? -18.828 6.529 8.996 1.00 86.12 84 GLU A C 1
ATOM 622 O O . GLU A 1 84 ? -19.949 6.909 9.359 1.00 86.12 84 GLU A O 1
ATOM 627 N N . SER A 1 85 ? -18.678 5.894 7.830 1.00 86.44 85 SER A N 1
ATOM 628 C CA . SER A 1 85 ? -19.829 5.567 6.981 1.00 86.44 85 SER A CA 1
ATOM 629 C C . SER A 1 85 ? -20.744 4.547 7.652 1.00 86.44 85 SER A C 1
ATOM 631 O O . SER A 1 85 ? -21.965 4.687 7.547 1.00 86.44 85 SER A O 1
ATOM 633 N N . TYR A 1 86 ? -20.165 3.592 8.386 1.00 87.44 86 TYR A N 1
ATOM 634 C CA . TYR A 1 86 ? -20.879 2.482 9.013 1.00 87.44 86 TYR A CA 1
ATOM 635 C C . TYR A 1 86 ? -20.978 2.556 10.546 1.00 87.44 86 TYR A C 1
ATOM 637 O O . TYR A 1 86 ? -21.466 1.598 11.137 1.00 87.44 86 TYR A O 1
ATOM 645 N N . LYS A 1 87 ? -20.577 3.661 11.190 1.00 83.56 87 LYS A N 1
ATOM 646 C CA . LYS A 1 87 ? -20.518 3.816 12.660 1.00 83.56 87 LYS A CA 1
ATOM 647 C C . LYS A 1 87 ? -21.762 3.301 13.397 1.00 83.56 87 LYS A C 1
ATOM 649 O O . LYS A 1 87 ? -21.626 2.522 14.332 1.00 83.56 87 LYS A O 1
ATOM 654 N N . ASP A 1 88 ? -22.945 3.663 12.904 1.00 85.69 88 ASP A N 1
ATOM 655 C CA . ASP A 1 88 ? -24.243 3.298 13.497 1.00 85.69 88 ASP A CA 1
ATOM 656 C C . ASP A 1 88 ? -24.995 2.227 12.685 1.00 85.69 88 ASP A C 1
ATOM 658 O O . ASP A 1 88 ? -26.183 1.980 12.885 1.00 85.69 88 ASP A O 1
ATOM 662 N N . SER A 1 89 ? -24.322 1.595 11.720 1.00 86.75 89 SER A N 1
ATOM 663 C CA . SER A 1 89 ? -24.919 0.570 10.868 1.00 86.75 89 SER A CA 1
ATOM 664 C C . SER A 1 89 ? -24.720 -0.818 11.479 1.00 86.75 89 SER A C 1
ATOM 666 O O . SER A 1 89 ? -23.599 -1.152 11.878 1.00 86.75 89 SER A O 1
ATOM 668 N N . PRO A 1 90 ? -25.733 -1.707 11.436 1.00 85.88 90 PRO A N 1
ATOM 669 C CA . PRO A 1 90 ? -25.556 -3.111 11.822 1.00 85.88 90 PRO A CA 1
ATOM 670 C C . PRO A 1 90 ? -24.497 -3.830 10.963 1.00 85.88 90 PRO A C 1
ATOM 672 O O . PRO A 1 90 ? -23.991 -4.885 11.339 1.00 85.88 90 PRO A O 1
ATOM 675 N N . HIS A 1 91 ? -24.111 -3.240 9.825 1.00 87.19 91 HIS A N 1
ATOM 676 C CA . HIS A 1 91 ? -23.109 -3.768 8.903 1.00 87.19 91 HIS A CA 1
ATOM 677 C C . HIS A 1 91 ? -21.670 -3.309 9.199 1.00 87.19 91 HIS A C 1
ATOM 679 O O . HIS A 1 91 ? -20.773 -3.686 8.450 1.00 87.19 91 HIS A O 1
ATOM 685 N N . SER A 1 92 ? -21.411 -2.540 10.266 1.00 85.31 92 SER A N 1
ATOM 686 C CA . SER A 1 92 ? -20.067 -2.023 10.601 1.00 85.31 92 SER A CA 1
ATOM 687 C C . SER A 1 92 ? -18.985 -3.106 10.633 1.00 85.31 92 SER A C 1
ATOM 689 O O . SER A 1 92 ? -17.949 -3.002 9.971 1.00 85.31 92 SER A O 1
ATOM 691 N N . ARG A 1 93 ? -19.277 -4.226 11.304 1.00 82.69 93 ARG A N 1
ATOM 692 C CA . ARG A 1 93 ? -18.365 -5.373 11.372 1.00 82.69 93 ARG A CA 1
ATOM 693 C C . ARG A 1 93 ? -18.126 -6.008 10.003 1.00 82.69 93 ARG A C 1
ATOM 695 O O . ARG A 1 93 ? -16.990 -6.335 9.671 1.00 82.69 93 ARG A O 1
ATOM 702 N N . LEU A 1 94 ? -19.179 -6.173 9.200 1.00 85.44 94 LEU A N 1
ATOM 703 C CA . LEU A 1 94 ? -19.058 -6.732 7.853 1.00 85.44 94 LEU A CA 1
ATOM 704 C C . LEU A 1 94 ? -18.214 -5.819 6.957 1.00 85.44 94 LEU A C 1
ATOM 706 O O . LEU A 1 94 ? -17.335 -6.307 6.254 1.00 85.44 94 LEU A O 1
ATOM 710 N N . ALA A 1 95 ? -18.426 -4.504 7.026 1.00 86.31 95 ALA A N 1
ATOM 711 C CA . ALA A 1 95 ? -17.660 -3.527 6.263 1.00 86.31 95 ALA A CA 1
ATOM 712 C C . ALA A 1 95 ? -16.161 -3.571 6.613 1.00 86.31 95 ALA A C 1
ATOM 714 O O . ALA A 1 95 ? -15.324 -3.569 5.710 1.00 86.31 95 ALA A O 1
ATOM 715 N N . ALA A 1 96 ? -15.813 -3.702 7.898 1.00 84.38 96 ALA A N 1
ATOM 716 C CA . ALA A 1 96 ? -14.427 -3.873 8.338 1.00 84.38 96 ALA A CA 1
ATOM 717 C C . ALA A 1 96 ? -13.799 -5.183 7.821 1.00 84.38 96 ALA A C 1
ATOM 719 O O . ALA A 1 96 ? -12.669 -5.181 7.327 1.00 84.38 96 ALA A O 1
ATOM 720 N N . VAL A 1 97 ? -14.542 -6.296 7.867 1.00 83.00 97 VAL A N 1
ATOM 721 C CA . VAL A 1 97 ? -14.083 -7.590 7.331 1.00 83.00 97 VAL A CA 1
ATOM 722 C C . VAL A 1 97 ? -13.877 -7.518 5.820 1.00 83.00 97 VAL A C 1
ATOM 724 O O . VAL A 1 97 ? -12.849 -7.985 5.331 1.00 83.00 97 VAL A O 1
ATOM 727 N N . VAL A 1 98 ? -14.799 -6.905 5.074 1.00 86.44 98 VAL A N 1
ATOM 728 C CA . VAL A 1 98 ? -14.677 -6.722 3.618 1.00 86.44 98 VAL A CA 1
ATOM 729 C C . VAL A 1 98 ? -13.465 -5.853 3.283 1.00 86.44 98 VAL A C 1
ATOM 731 O O . VAL A 1 98 ? -12.669 -6.228 2.421 1.00 86.44 98 VAL A O 1
ATOM 734 N N . LEU A 1 99 ? -13.265 -4.743 4.001 1.00 87.44 99 LEU A N 1
ATOM 735 C CA . LEU A 1 99 ? -12.103 -3.872 3.817 1.00 87.44 99 LEU A CA 1
ATOM 736 C C . LEU A 1 99 ? -10.782 -4.593 4.121 1.00 87.44 99 LEU A C 1
ATOM 738 O O . LEU A 1 99 ? -9.801 -4.398 3.412 1.00 87.44 99 LEU A O 1
ATOM 742 N N . SER A 1 100 ? -10.738 -5.445 5.145 1.00 82.19 100 SER A N 1
ATOM 743 C CA . SER A 1 100 ? -9.543 -6.239 5.438 1.00 82.19 100 SER A CA 1
ATOM 744 C C . SER A 1 100 ? -9.325 -7.333 4.386 1.00 82.19 100 SER A C 1
ATOM 746 O O . SER A 1 100 ? -8.216 -7.517 3.887 1.00 82.19 100 SER A O 1
ATOM 748 N N . THR A 1 101 ? -10.377 -8.047 3.994 1.00 83.12 101 THR A N 1
ATOM 749 C CA . THR A 1 101 ? -10.306 -9.140 3.010 1.00 83.12 101 THR A CA 1
ATOM 750 C C . THR A 1 101 ? -9.849 -8.634 1.640 1.00 83.12 101 THR A C 1
ATOM 752 O O . THR A 1 101 ? -9.073 -9.318 0.967 1.00 83.12 101 THR A O 1
ATOM 755 N N . SER A 1 102 ? -10.239 -7.407 1.272 1.00 86.81 102 SER A N 1
ATOM 756 C CA . SER A 1 102 ? -9.884 -6.785 -0.009 1.00 86.81 102 SER A CA 1
ATOM 757 C C . SER A 1 102 ? -8.375 -6.648 -0.229 1.00 86.81 102 SER A C 1
ATOM 759 O O . SER A 1 102 ? -7.927 -6.739 -1.368 1.00 86.81 102 SER A O 1
ATOM 761 N N . ILE A 1 103 ? -7.574 -6.503 0.835 1.00 83.94 103 ILE A N 1
ATOM 762 C CA . ILE A 1 103 ? -6.108 -6.453 0.731 1.00 83.94 103 ILE A CA 1
ATOM 763 C C . ILE A 1 103 ? -5.576 -7.786 0.196 1.00 83.94 103 ILE A C 1
ATOM 765 O O . ILE A 1 103 ? -4.796 -7.798 -0.750 1.00 83.94 103 ILE A O 1
ATOM 769 N N . GLY A 1 104 ? -6.017 -8.910 0.771 1.00 78.00 104 GLY A N 1
ATOM 770 C CA . GLY A 1 104 ? -5.555 -10.240 0.366 1.00 78.00 104 GLY A CA 1
ATOM 771 C C . GLY A 1 104 ? -5.997 -10.594 -1.053 1.00 78.00 104 GLY A C 1
ATOM 772 O O . GLY A 1 104 ? -5.177 -11.000 -1.877 1.00 78.00 104 GLY A O 1
ATOM 773 N N . SER A 1 105 ? -7.279 -10.381 -1.369 1.00 82.25 105 SER A N 1
ATOM 774 C CA . SER A 1 105 ? -7.799 -10.621 -2.722 1.00 82.25 105 SER A CA 1
ATOM 775 C C . SER A 1 105 ? -7.191 -9.666 -3.752 1.00 82.25 105 SER A C 1
ATOM 777 O O . SER A 1 105 ? -6.904 -10.076 -4.874 1.00 82.25 105 SER A O 1
ATOM 779 N N . GLY A 1 106 ? -6.952 -8.410 -3.369 1.00 86.31 106 GLY A N 1
ATOM 780 C CA . GLY A 1 106 ? -6.303 -7.401 -4.201 1.00 86.31 106 GLY A CA 1
ATOM 781 C C . GLY A 1 106 ? -4.863 -7.773 -4.537 1.00 86.31 106 GLY A C 1
ATOM 782 O O . GLY A 1 106 ? -4.479 -7.678 -5.697 1.00 86.31 106 GLY A O 1
ATOM 783 N N . SER A 1 107 ? -4.089 -8.277 -3.569 1.00 83.62 107 SER A N 1
ATOM 784 C CA . SER A 1 107 ? -2.732 -8.779 -3.819 1.00 83.62 107 SER A CA 1
ATOM 785 C C . SER A 1 107 ? -2.717 -9.958 -4.795 1.00 83.62 107 SER A C 1
ATOM 787 O O . SER A 1 107 ? -1.886 -9.978 -5.698 1.00 83.62 107 SER A O 1
ATOM 789 N N . LEU A 1 108 ? -3.648 -10.911 -4.665 1.00 83.44 108 LEU A N 1
ATOM 790 C CA . LEU A 1 108 ? -3.759 -12.029 -5.613 1.00 83.44 108 LEU A CA 1
ATOM 791 C C . LEU A 1 108 ? -4.077 -11.542 -7.025 1.00 83.44 108 LEU A C 1
ATOM 793 O O . LEU A 1 108 ? -3.396 -11.919 -7.979 1.00 83.44 108 LEU A O 1
ATOM 797 N N . LEU A 1 109 ? -5.084 -10.676 -7.149 1.00 88.44 109 LEU A N 1
ATOM 798 C CA . LEU A 1 109 ? -5.478 -10.112 -8.433 1.00 88.44 109 LEU A CA 1
ATOM 799 C C . LEU A 1 109 ? -4.333 -9.300 -9.056 1.00 88.44 109 LEU A C 1
ATOM 801 O O . LEU A 1 109 ? -4.085 -9.415 -10.253 1.00 88.44 109 LEU A O 1
ATOM 805 N N . ALA A 1 110 ? -3.596 -8.538 -8.244 1.00 87.12 110 ALA A N 1
ATOM 806 C CA . ALA A 1 110 ? -2.436 -7.776 -8.686 1.00 87.12 110 ALA A CA 1
ATOM 807 C C . ALA A 1 110 ? -1.324 -8.677 -9.235 1.00 87.12 110 ALA A C 1
ATOM 809 O O . ALA A 1 110 ? -0.753 -8.336 -10.269 1.00 87.12 110 ALA A O 1
ATOM 810 N N . ILE A 1 111 ? -1.044 -9.826 -8.606 1.00 83.38 111 ILE A N 1
ATOM 811 C CA . ILE A 1 111 ? -0.062 -10.790 -9.127 1.00 83.38 111 ILE A CA 1
ATOM 812 C C . ILE A 1 111 ? -0.522 -11.310 -10.489 1.00 83.38 111 ILE A C 1
ATOM 814 O O . ILE A 1 111 ? 0.239 -11.222 -11.447 1.00 83.38 111 ILE A O 1
ATOM 818 N N . VAL A 1 112 ? -1.772 -11.777 -10.606 1.00 86.44 112 VAL A N 1
ATOM 819 C CA . VAL A 1 112 ? -2.309 -12.308 -11.874 1.00 86.44 112 VAL A CA 1
ATOM 820 C C . VAL A 1 112 ? -2.238 -11.259 -12.984 1.00 86.44 112 VAL A C 1
ATOM 822 O O . VAL A 1 112 ? -1.695 -11.527 -14.055 1.00 86.44 112 VAL A O 1
ATOM 825 N N . ILE A 1 113 ? -2.746 -10.051 -12.725 1.00 88.56 113 ILE A N 1
ATOM 826 C CA . ILE A 1 113 ? -2.725 -8.951 -13.693 1.00 88.56 113 ILE A CA 1
ATOM 827 C C . ILE A 1 113 ? -1.281 -8.595 -14.061 1.00 88.56 113 ILE A C 1
ATOM 829 O O . ILE A 1 113 ? -0.974 -8.483 -15.244 1.00 88.56 113 ILE A O 1
ATOM 833 N N . SER A 1 114 ? -0.375 -8.478 -13.087 1.00 86.88 114 SER A N 1
ATOM 834 C CA . SER A 1 114 ? 1.033 -8.153 -13.355 1.00 86.88 114 SER A CA 1
ATOM 835 C C . SER A 1 114 ? 1.719 -9.237 -14.185 1.00 86.88 114 SER A C 1
ATOM 837 O O . SER A 1 114 ? 2.447 -8.908 -15.116 1.00 86.88 114 SER A O 1
ATOM 839 N N . SER A 1 115 ? 1.454 -10.521 -13.929 1.00 84.56 115 SER A N 1
ATOM 840 C CA . SER A 1 115 ? 1.994 -11.623 -14.735 1.00 84.56 115 SER A CA 1
ATOM 841 C C . SER A 1 115 ? 1.511 -11.584 -16.188 1.00 84.56 115 SER A C 1
ATOM 843 O O . SER A 1 115 ? 2.264 -11.941 -17.094 1.00 84.56 115 SER A O 1
ATOM 845 N N . LEU A 1 116 ? 0.274 -11.142 -16.432 1.00 89.38 116 LEU A N 1
ATOM 846 C CA . LEU A 1 116 ? -0.256 -10.959 -17.785 1.00 89.38 116 LEU A CA 1
ATOM 847 C C . LEU A 1 116 ? 0.353 -9.726 -18.466 1.00 89.38 116 LEU A C 1
ATOM 849 O O . LEU A 1 116 ? 0.809 -9.817 -19.604 1.00 89.38 116 LEU A O 1
ATOM 853 N N . LEU A 1 117 ? 0.413 -8.596 -17.761 1.00 91.38 117 LEU A N 1
ATOM 854 C CA . LEU A 1 117 ? 0.979 -7.340 -18.263 1.00 91.38 117 LEU A CA 1
ATOM 855 C C . LEU A 1 117 ? 2.481 -7.451 -18.548 1.00 91.38 117 LEU A C 1
ATOM 857 O O . LEU A 1 117 ? 2.966 -6.912 -19.541 1.00 91.38 117 LEU A O 1
ATOM 861 N N . ALA A 1 118 ? 3.217 -8.234 -17.757 1.00 87.75 118 ALA A N 1
ATOM 862 C CA . ALA A 1 118 ? 4.633 -8.495 -17.998 1.00 87.75 118 ALA A CA 1
ATOM 863 C C . ALA A 1 118 ? 4.903 -9.056 -19.409 1.00 87.75 118 ALA A C 1
ATOM 865 O O . ALA A 1 118 ? 5.958 -8.778 -19.973 1.00 87.75 118 ALA A O 1
ATOM 866 N N . LYS A 1 119 ? 3.940 -9.777 -20.011 1.00 90.94 119 LYS A N 1
ATOM 867 C CA . LYS A 1 119 ? 4.036 -10.290 -21.392 1.00 90.94 119 LYS A CA 1
ATOM 868 C C . LYS A 1 119 ? 3.858 -9.207 -22.461 1.00 90.94 119 LYS A C 1
ATOM 870 O O . LYS A 1 119 ? 4.338 -9.376 -23.574 1.00 90.94 119 LYS A O 1
ATOM 875 N N . VAL A 1 120 ? 3.159 -8.117 -22.142 1.00 93.44 120 VAL A N 1
ATOM 876 C CA . VAL A 1 120 ? 2.929 -6.977 -23.048 1.00 93.44 120 VAL A CA 1
ATOM 877 C C . VAL A 1 120 ? 4.139 -6.040 -23.054 1.00 93.44 120 VAL A C 1
ATOM 879 O O . VAL A 1 120 ? 4.481 -5.460 -24.083 1.00 93.44 120 VAL A O 1
ATOM 882 N N . GLY A 1 121 ? 4.798 -5.899 -21.904 1.00 90.00 121 GLY A N 1
ATOM 883 C CA . GLY A 1 121 ? 6.032 -5.135 -21.751 1.00 90.00 121 GLY A CA 1
ATOM 884 C C . GLY A 1 121 ? 6.041 -4.263 -20.500 1.00 90.00 121 GLY A C 1
ATOM 885 O O . GLY A 1 121 ? 5.012 -4.036 -19.861 1.00 90.00 121 GLY A O 1
ATOM 886 N N . LEU A 1 122 ? 7.224 -3.737 -20.168 1.00 88.19 122 LEU A N 1
ATOM 887 C CA . LEU A 1 122 ? 7.479 -3.007 -18.921 1.00 88.19 122 LEU A CA 1
ATOM 888 C C . LEU A 1 122 ? 6.584 -1.772 -18.738 1.00 88.19 122 LEU A C 1
ATOM 890 O O . LEU A 1 122 ? 6.136 -1.510 -17.629 1.00 88.19 122 LEU A O 1
ATOM 894 N N . TRP A 1 123 ? 6.279 -1.041 -19.816 1.00 94.00 123 TRP A N 1
ATOM 895 C CA . TRP A 1 123 ? 5.412 0.144 -19.768 1.00 94.00 123 TRP A CA 1
ATOM 896 C C . TRP A 1 123 ? 4.025 -0.179 -19.190 1.00 94.00 123 TRP A C 1
ATOM 898 O O . TRP A 1 123 ? 3.462 0.601 -18.419 1.00 94.00 123 TRP A O 1
ATOM 908 N N . SER A 1 124 ? 3.489 -1.356 -19.527 1.00 93.81 124 SER A N 1
ATOM 909 C CA . SER A 1 124 ? 2.131 -1.761 -19.168 1.00 93.81 124 SER A CA 1
ATOM 910 C C . SER A 1 124 ? 1.995 -2.063 -17.674 1.00 93.81 124 SER A C 1
ATOM 912 O O . SER A 1 124 ? 0.940 -1.801 -17.100 1.00 93.81 124 SER A O 1
ATOM 914 N N . LEU A 1 125 ? 3.083 -2.502 -17.025 1.00 92.31 125 LEU A N 1
ATOM 915 C CA . LEU A 1 125 ? 3.149 -2.752 -15.581 1.00 92.31 125 LEU A CA 1
ATOM 916 C C . LEU A 1 125 ? 2.938 -1.484 -14.743 1.00 92.31 125 LEU A C 1
ATOM 918 O O . LEU A 1 125 ? 2.551 -1.589 -13.585 1.00 92.31 125 LEU A O 1
ATOM 922 N N . PHE A 1 126 ? 3.151 -0.300 -15.324 1.00 94.19 126 PHE A N 1
ATOM 923 C CA . PHE A 1 126 ? 2.938 0.984 -14.652 1.00 94.19 126 PHE A CA 1
ATOM 924 C C . PHE A 1 126 ? 1.724 1.726 -15.218 1.00 94.19 126 PHE A C 1
ATOM 926 O O . PHE A 1 126 ? 0.848 2.152 -14.465 1.00 94.19 126 PHE A O 1
ATOM 933 N N . ALA A 1 127 ? 1.610 1.825 -16.546 1.00 95.69 127 ALA A N 1
ATOM 934 C CA . ALA A 1 127 ? 0.535 2.577 -17.186 1.00 95.69 127 ALA A CA 1
ATOM 935 C C . ALA A 1 127 ? -0.853 1.988 -16.894 1.00 95.69 127 ALA A C 1
ATOM 937 O O . ALA A 1 127 ? -1.773 2.735 -16.565 1.00 95.69 127 ALA A O 1
ATOM 938 N N . VAL A 1 128 ? -1.017 0.660 -16.970 1.00 95.94 128 VAL A N 1
ATOM 939 C CA . VAL A 1 128 ? -2.332 0.024 -16.782 1.00 95.94 128 VAL A CA 1
ATOM 940 C C . VAL A 1 128 ? -2.830 0.172 -15.339 1.00 95.94 128 VAL A C 1
ATOM 942 O O . VAL A 1 128 ? -3.946 0.669 -15.171 1.00 95.94 128 VAL A O 1
ATOM 945 N N . PRO A 1 129 ? -2.045 -0.141 -14.284 1.00 94.69 129 PRO A N 1
ATOM 946 C CA . PRO A 1 129 ? -2.451 0.174 -12.914 1.00 94.69 129 PRO A CA 1
ATOM 947 C C . PRO A 1 129 ? -2.727 1.666 -12.701 1.00 94.69 129 PRO A C 1
ATOM 949 O O . PRO A 1 129 ? -3.703 2.009 -12.037 1.00 94.69 129 PRO A O 1
ATOM 952 N N . GLY A 1 130 ? -1.927 2.554 -13.301 1.00 96.19 130 GLY A N 1
ATOM 953 C CA . GLY A 1 130 ? -2.153 4.000 -13.242 1.00 96.19 130 GLY A CA 1
ATOM 954 C C . GLY A 1 130 ? -3.513 4.421 -13.810 1.00 96.19 130 GLY A C 1
ATOM 955 O O . GLY A 1 130 ? -4.233 5.188 -13.171 1.00 96.19 130 GLY A O 1
ATOM 956 N N . LEU A 1 131 ? -3.911 3.866 -14.959 1.00 96.44 131 LEU A N 1
ATOM 957 C CA . LEU A 1 131 ? -5.223 4.102 -15.573 1.00 96.44 131 LEU A CA 1
ATOM 958 C C . LEU A 1 131 ? -6.375 3.506 -14.754 1.00 96.44 131 LEU A C 1
ATOM 960 O O . LEU A 1 131 ? -7.412 4.150 -14.601 1.00 96.44 131 LEU A O 1
ATOM 964 N N . ILE A 1 132 ? -6.196 2.309 -14.184 1.00 95.62 132 ILE A N 1
ATOM 965 C CA . ILE A 1 132 ? -7.190 1.699 -13.286 1.00 95.62 132 ILE A CA 1
ATOM 966 C C . ILE A 1 132 ? -7.412 2.599 -12.066 1.00 95.62 132 ILE A C 1
ATOM 968 O O . ILE A 1 132 ? -8.554 2.910 -11.728 1.00 95.62 132 ILE A O 1
ATOM 972 N N . VAL A 1 133 ? -6.333 3.069 -11.432 1.00 95.69 133 VAL A N 1
ATOM 973 C CA . VAL A 1 133 ? -6.414 3.984 -10.284 1.00 95.69 133 VAL A CA 1
ATOM 974 C C . VAL A 1 133 ? -7.049 5.317 -10.683 1.00 95.69 133 VAL A C 1
ATOM 976 O O . VAL A 1 133 ? -7.872 5.830 -9.929 1.00 95.69 133 VAL A O 1
ATOM 979 N N . ALA A 1 134 ? -6.764 5.845 -11.878 1.00 95.75 134 ALA A N 1
ATOM 980 C CA . ALA A 1 134 ? -7.446 7.033 -12.397 1.00 95.75 134 ALA A CA 1
ATOM 981 C C . ALA A 1 134 ? -8.966 6.815 -12.531 1.00 95.75 134 ALA A C 1
ATOM 983 O O . ALA A 1 134 ? -9.751 7.684 -12.149 1.00 95.75 134 ALA A O 1
ATOM 984 N N . GLY A 1 135 ? -9.399 5.638 -12.996 1.00 94.88 135 GLY A N 1
ATOM 985 C CA . GLY A 1 135 ? -10.813 5.253 -13.007 1.00 94.88 135 GLY A CA 1
ATOM 986 C C . GLY A 1 135 ? -11.419 5.198 -11.600 1.00 94.88 135 GLY A C 1
ATOM 987 O O . GLY A 1 135 ? -12.512 5.716 -11.369 1.00 94.88 135 GLY A O 1
ATOM 988 N N . ILE A 1 136 ? -10.683 4.655 -10.626 1.00 93.12 136 ILE A N 1
ATOM 989 C CA . ILE A 1 136 ? -11.100 4.641 -9.215 1.00 93.12 136 ILE A CA 1
ATOM 990 C C . ILE A 1 136 ? -11.202 6.069 -8.652 1.00 93.12 136 ILE A C 1
ATOM 992 O O . ILE A 1 136 ? -12.137 6.346 -7.902 1.00 93.12 136 ILE A O 1
ATOM 996 N N . CYS A 1 137 ? -10.326 7.004 -9.040 1.00 93.12 137 CYS A N 1
ATOM 997 C CA . CYS A 1 137 ? -10.459 8.416 -8.655 1.00 93.12 137 CYS A CA 1
ATOM 998 C C . CYS A 1 137 ? -11.811 8.998 -9.079 1.00 93.12 137 CYS A C 1
ATOM 1000 O O . CYS A 1 137 ? -12.440 9.708 -8.294 1.00 93.12 137 CYS A O 1
ATOM 1002 N N . ILE A 1 138 ? -12.274 8.680 -10.293 1.00 91.12 138 ILE A N 1
ATOM 1003 C CA . ILE A 1 138 ? -13.582 9.129 -10.788 1.00 91.12 138 ILE A CA 1
ATOM 1004 C C . ILE A 1 138 ? -14.696 8.553 -9.909 1.00 91.12 138 ILE A C 1
ATOM 1006 O O . ILE A 1 138 ? -15.578 9.294 -9.481 1.00 91.12 138 ILE A O 1
ATOM 1010 N N . LEU A 1 139 ? -14.625 7.267 -9.550 1.00 89.62 139 LEU A N 1
ATOM 1011 C CA . LEU A 1 139 ? -15.591 6.656 -8.628 1.00 89.62 139 LEU A CA 1
ATOM 1012 C C . LEU A 1 139 ? -15.595 7.348 -7.258 1.00 89.62 139 LEU A C 1
ATOM 1014 O O . LEU A 1 139 ? -16.662 7.613 -6.707 1.00 89.62 139 LEU A O 1
ATOM 1018 N N . VAL A 1 140 ? -14.421 7.700 -6.724 1.00 89.06 140 VAL A N 1
ATOM 1019 C CA . VAL A 1 140 ? -14.309 8.433 -5.453 1.00 89.06 140 VAL A CA 1
ATOM 1020 C C . VAL A 1 140 ? -14.925 9.830 -5.546 1.00 89.06 140 VAL A C 1
ATOM 1022 O O . VAL A 1 140 ? -15.522 10.284 -4.571 1.00 89.06 140 VAL A O 1
ATOM 1025 N N . LEU A 1 141 ? -14.846 10.510 -6.693 1.00 86.94 141 LEU A N 1
ATOM 1026 C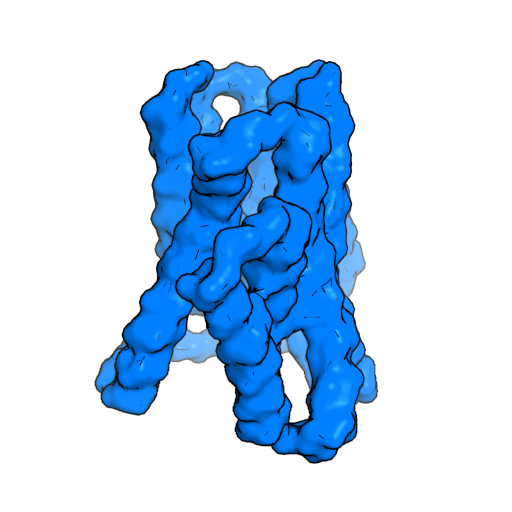 CA . LEU A 1 141 ? -15.526 11.796 -6.885 1.00 86.94 141 LEU A CA 1
ATOM 1027 C C . LEU A 1 141 ? -17.049 11.657 -6.792 1.00 86.94 141 LEU A C 1
ATOM 1029 O O . LEU A 1 141 ? -17.684 12.493 -6.143 1.00 86.94 141 LEU A O 1
ATOM 1033 N N . LEU A 1 142 ? -17.598 10.583 -7.371 1.00 87.00 142 LEU A N 1
ATOM 1034 C CA . LEU A 1 142 ? -19.034 10.280 -7.381 1.00 87.00 142 LEU A CA 1
ATOM 1035 C C . LEU A 1 142 ? -19.586 9.870 -6.006 1.00 87.00 142 LEU A C 1
ATOM 1037 O O . LEU A 1 142 ? -20.787 10.000 -5.770 1.00 87.00 142 LEU A O 1
ATOM 1041 N N . LEU A 1 143 ? -18.738 9.399 -5.084 1.00 83.62 143 LEU A N 1
ATOM 1042 C CA . LEU A 1 143 ? -19.159 9.115 -3.710 1.00 83.62 143 LEU A CA 1
ATOM 1043 C C . LEU A 1 143 ? -19.640 10.400 -3.029 1.00 83.62 143 LEU A C 1
ATOM 1045 O O . LEU A 1 143 ? -18.933 11.404 -3.017 1.00 83.62 143 LEU A O 1
ATOM 1049 N N . GLN A 1 144 ? -20.814 10.388 -2.405 1.00 76.94 144 GLN A N 1
ATOM 1050 C CA . GLN A 1 144 ? -21.285 11.553 -1.655 1.00 76.94 144 GLN A CA 1
ATOM 1051 C C . GLN A 1 144 ? -20.381 11.821 -0.445 1.00 76.94 144 GLN A C 1
ATOM 1053 O O . GLN A 1 144 ? -19.984 10.901 0.272 1.00 76.94 144 GLN A O 1
ATOM 1058 N N . GLU A 1 145 ? -20.025 13.089 -0.223 1.00 69.94 145 GLU A N 1
ATOM 1059 C CA . GLU A 1 145 ? -19.266 13.474 0.966 1.00 69.94 145 GLU A CA 1
ATOM 1060 C C . GLU A 1 145 ? -20.210 13.428 2.171 1.00 69.94 145 GLU A C 1
ATOM 1062 O O . GLU A 1 145 ? -21.092 14.270 2.328 1.00 69.94 145 GLU A O 1
ATOM 1067 N N . LYS A 1 146 ? -20.052 12.410 3.018 1.00 69.88 146 LYS A N 1
ATOM 1068 C CA . LYS A 1 146 ? -20.668 12.416 4.344 1.00 69.88 146 LYS A CA 1
ATOM 1069 C C . LYS A 1 146 ? -19.907 13.450 5.179 1.00 69.88 146 LYS A C 1
ATOM 1071 O O . LYS A 1 146 ? -18.676 13.458 5.145 1.00 69.88 146 LYS A O 1
ATOM 1076 N N . ASN A 1 147 ? -20.614 14.313 5.913 1.00 65.38 147 ASN A N 1
ATOM 1077 C CA . ASN A 1 147 ? -19.993 15.253 6.853 1.00 65.38 147 ASN A CA 1
ATOM 1078 C C . ASN A 1 147 ? -19.341 14.467 7.994 1.00 65.38 147 ASN A C 1
ATOM 1080 O O . ASN A 1 147 ? -19.955 14.195 9.024 1.00 65.38 147 ASN A O 1
ATOM 1084 N N . ILE A 1 148 ? -18.101 14.047 7.773 1.00 72.69 148 ILE A N 1
ATOM 1085 C CA . ILE A 1 148 ? -17.284 13.367 8.765 1.00 72.69 148 ILE A CA 1
ATOM 1086 C C . ILE A 1 148 ? -16.638 14.454 9.613 1.00 72.69 148 ILE A C 1
ATOM 1088 O O . ILE A 1 148 ? -15.903 15.295 9.092 1.00 72.69 148 ILE A O 1
ATOM 1092 N N . GLY A 1 149 ? -16.923 14.443 10.916 1.00 65.06 149 GLY A N 1
ATOM 1093 C CA . GLY A 1 149 ? -16.342 15.391 11.860 1.00 65.06 149 GLY A CA 1
ATOM 1094 C C . GLY A 1 149 ? -14.816 15.368 11.777 1.00 65.06 149 GLY A C 1
ATOM 1095 O O . GLY A 1 149 ? -14.182 14.322 11.965 1.00 65.06 149 GLY A O 1
ATOM 1096 N N . ILE A 1 150 ? -14.224 16.522 11.477 1.00 69.69 150 ILE A N 1
ATOM 1097 C CA . ILE A 1 150 ? -12.775 16.701 11.476 1.00 69.69 150 ILE A CA 1
ATOM 1098 C C . ILE A 1 150 ? -12.335 16.765 12.938 1.00 69.69 150 ILE A C 1
ATOM 1100 O O . ILE A 1 150 ? -12.645 17.722 13.640 1.00 69.69 150 ILE A O 1
ATOM 1104 N N . HIS A 1 151 ? -11.649 15.724 13.403 1.00 66.88 151 HIS A N 1
ATOM 1105 C CA . HIS A 1 151 ? -11.073 15.693 14.739 1.00 66.88 151 HIS A CA 1
ATOM 1106 C C . HIS A 1 151 ? -9.633 16.162 14.617 1.00 66.88 151 HIS A C 1
ATOM 1108 O O . HIS A 1 151 ? -8.782 15.444 14.106 1.00 66.88 151 HIS A O 1
ATOM 1114 N N . GLN A 1 152 ? -9.367 17.392 15.036 1.00 65.88 152 GLN A N 1
ATOM 1115 C CA . GLN A 1 152 ? -8.013 17.922 15.036 1.00 65.88 152 GLN A CA 1
ATOM 1116 C C . GLN A 1 152 ? -7.291 17.385 16.276 1.00 65.88 152 GLN A C 1
ATOM 1118 O O . GLN A 1 152 ? -7.552 17.828 17.393 1.00 65.88 152 GLN A O 1
ATOM 1123 N N . ASN A 1 153 ? -6.423 16.393 16.091 1.00 66.12 153 ASN A N 1
ATOM 1124 C CA . ASN A 1 153 ? -5.580 15.896 17.172 1.00 66.12 153 ASN A CA 1
ATOM 1125 C C . ASN A 1 153 ? -4.434 16.876 17.441 1.00 66.12 153 ASN A C 1
ATOM 1127 O O . ASN A 1 153 ? -3.751 17.319 16.517 1.00 66.12 153 ASN A O 1
ATOM 1131 N N . ASP A 1 154 ? -4.180 17.179 18.714 1.00 70.62 154 ASP A N 1
ATOM 1132 C CA . ASP A 1 154 ? -3.002 17.950 19.103 1.00 70.62 154 ASP A CA 1
ATOM 1133 C C . ASP A 1 154 ? -1.751 17.064 18.978 1.00 70.62 154 ASP A C 1
ATOM 1135 O O . ASP A 1 154 ? -1.612 16.028 19.642 1.00 70.62 154 ASP A O 1
ATOM 1139 N N . MET A 1 155 ? -0.802 17.482 18.135 1.00 68.06 155 MET A N 1
ATOM 1140 C CA . MET A 1 155 ? 0.480 16.797 17.948 1.00 68.06 155 MET A CA 1
ATOM 1141 C C . MET A 1 155 ? 1.221 16.607 19.282 1.00 68.06 155 MET A C 1
ATOM 1143 O O . MET A 1 155 ? 1.904 15.595 19.475 1.00 68.06 155 MET A O 1
ATOM 1147 N N . ARG A 1 156 ? 1.045 17.530 20.243 1.00 70.69 156 ARG A N 1
ATOM 1148 C CA . ARG A 1 156 ? 1.617 17.399 21.590 1.00 70.69 156 ARG A CA 1
ATOM 1149 C C . ARG A 1 156 ? 1.043 16.207 22.344 1.00 70.69 156 ARG A C 1
ATOM 1151 O O . ARG A 1 156 ? 1.813 15.506 22.995 1.00 70.69 156 ARG A O 1
ATOM 1158 N N . GLN A 1 157 ? -0.258 15.938 22.241 1.00 75.75 157 GLN A N 1
ATOM 1159 C CA . GLN A 1 157 ? -0.881 14.788 22.905 1.00 75.75 157 GLN A CA 1
ATOM 1160 C C . GLN A 1 157 ? -0.396 13.464 22.306 1.00 75.75 157 GLN A C 1
ATOM 1162 O O . GLN A 1 157 ? -0.068 12.541 23.051 1.00 75.75 157 GLN A O 1
ATOM 1167 N N . THR A 1 158 ? -0.239 13.390 20.980 1.00 76.50 158 THR A N 1
ATOM 1168 C CA . THR A 1 158 ? 0.322 12.202 20.308 1.00 76.50 158 THR A CA 1
ATOM 1169 C C . THR A 1 158 ? 1.764 11.931 20.757 1.00 76.50 158 THR A C 1
ATOM 1171 O O . THR A 1 158 ? 2.111 10.805 21.116 1.00 76.50 158 THR A O 1
ATOM 1174 N N . PHE A 1 159 ? 2.604 12.970 20.836 1.00 78.00 159 PHE A N 1
ATOM 1175 C CA . PHE A 1 159 ? 3.969 12.839 21.361 1.00 78.00 159 PHE A CA 1
ATOM 1176 C C . PHE A 1 159 ? 4.012 12.498 22.857 1.00 78.00 159 PHE A C 1
ATOM 1178 O O . PHE A 1 159 ? 4.916 11.790 23.298 1.00 78.00 159 PHE A O 1
ATOM 1185 N N . GLN A 1 160 ? 3.055 12.983 23.650 1.00 80.69 160 GLN A N 1
ATOM 1186 C CA . GLN A 1 160 ? 2.933 12.617 25.064 1.00 80.69 160 GLN A CA 1
ATOM 1187 C C . GLN A 1 160 ? 2.527 11.151 25.238 1.00 80.69 160 GLN A C 1
ATOM 1189 O O . GLN A 1 160 ? 3.068 10.477 26.113 1.00 80.69 160 GLN A O 1
ATOM 1194 N N . LEU A 1 161 ? 1.634 10.637 24.387 1.00 80.62 161 LEU A N 1
ATOM 1195 C CA . LEU A 1 161 ? 1.269 9.220 24.346 1.00 80.62 161 LEU A CA 1
ATOM 1196 C C . LEU A 1 161 ? 2.485 8.350 24.002 1.00 80.62 161 LEU A C 1
ATOM 1198 O O . LEU A 1 161 ? 2.760 7.393 24.718 1.00 80.62 161 LEU A O 1
ATOM 1202 N N . LEU A 1 162 ? 3.279 8.731 22.999 1.00 81.12 162 LEU A N 1
ATOM 1203 C CA . LEU A 1 162 ? 4.512 8.015 22.634 1.00 81.12 162 LEU A CA 1
ATOM 1204 C C . LEU A 1 162 ? 5.562 7.965 23.759 1.00 81.12 162 LEU A C 1
ATOM 1206 O O . LEU A 1 162 ? 6.402 7.069 23.769 1.00 81.12 162 LEU A O 1
ATOM 1210 N N . LYS A 1 163 ? 5.519 8.898 24.720 1.00 83.19 163 LYS A N 1
ATOM 1211 C CA . LYS A 1 163 ? 6.403 8.902 25.899 1.00 83.19 163 LYS A CA 1
ATOM 1212 C C . LYS A 1 163 ? 5.922 7.993 27.035 1.00 83.19 163 LYS A C 1
ATOM 1214 O O . LYS A 1 163 ? 6.665 7.803 28.000 1.00 83.19 163 LYS A O 1
ATOM 1219 N N . LYS A 1 164 ? 4.705 7.443 26.963 1.00 89.06 164 LYS A N 1
ATOM 1220 C CA . LYS A 1 164 ? 4.190 6.520 27.983 1.00 89.06 164 LYS A CA 1
ATOM 1221 C C . LYS A 1 164 ? 4.924 5.183 27.908 1.00 89.06 164 LYS A C 1
ATOM 1223 O O . LYS A 1 164 ? 5.075 4.610 26.829 1.00 89.06 164 LYS A O 1
ATOM 1228 N N . LYS A 1 165 ? 5.368 4.677 29.063 1.00 84.69 165 LYS A N 1
ATOM 1229 C CA . LYS A 1 165 ? 6.182 3.453 29.151 1.00 84.69 165 LYS A CA 1
ATOM 1230 C C . LYS A 1 165 ? 5.429 2.237 28.616 1.00 84.69 165 LYS A C 1
ATOM 1232 O O . LYS A 1 165 ? 6.026 1.407 27.944 1.00 84.69 165 LYS A O 1
ATOM 1237 N N . GLU A 1 166 ? 4.122 2.169 28.848 1.00 84.12 166 GLU A N 1
ATOM 1238 C CA . GLU A 1 166 ? 3.245 1.090 28.388 1.00 84.12 166 GLU A CA 1
ATOM 1239 C C . GLU A 1 166 ? 3.220 0.999 26.857 1.00 84.12 166 GLU A C 1
ATOM 1241 O O . GLU A 1 166 ? 3.375 -0.083 26.295 1.00 84.12 166 GLU A O 1
ATOM 1246 N N . ILE A 1 167 ? 3.102 2.147 26.180 1.00 84.12 167 ILE A N 1
ATOM 1247 C CA . ILE A 1 167 ? 3.117 2.217 24.713 1.00 84.12 167 ILE A CA 1
ATOM 1248 C C . ILE A 1 167 ? 4.510 1.877 24.189 1.00 84.12 167 ILE A C 1
ATOM 1250 O O . ILE A 1 167 ? 4.632 1.116 23.233 1.00 84.12 167 ILE A O 1
ATOM 1254 N N . LEU A 1 168 ? 5.564 2.377 24.837 1.00 83.00 168 LEU A N 1
ATOM 1255 C CA . LEU A 1 168 ? 6.941 2.107 24.426 1.00 83.00 168 LEU A CA 1
ATOM 1256 C C . LEU A 1 168 ? 7.288 0.607 24.506 1.00 83.00 168 LEU A C 1
ATOM 1258 O O . LEU A 1 168 ? 7.913 0.072 23.588 1.00 83.00 168 LEU A O 1
ATOM 1262 N N . TYR A 1 169 ? 6.832 -0.082 25.559 1.00 83.56 169 TYR A N 1
ATOM 1263 C CA . TYR A 1 169 ? 7.012 -1.530 25.711 1.00 83.56 169 TYR A CA 1
ATOM 1264 C C . TYR A 1 169 ? 6.250 -2.343 24.663 1.00 83.56 169 TYR A C 1
ATOM 1266 O O . TYR A 1 169 ? 6.722 -3.410 24.283 1.00 83.56 169 TYR A O 1
ATOM 1274 N N . MET A 1 170 ? 5.111 -1.854 24.168 1.00 82.38 170 MET A N 1
ATOM 1275 C CA . MET A 1 170 ? 4.383 -2.491 23.063 1.00 82.38 170 MET A CA 1
ATOM 1276 C C . MET A 1 170 ? 4.987 -2.152 21.694 1.00 82.38 170 MET A C 1
ATOM 1278 O O . MET A 1 170 ? 4.939 -2.969 20.772 1.00 82.38 170 MET A O 1
ATOM 1282 N N . LEU A 1 171 ? 5.597 -0.971 21.561 1.00 82.62 171 LEU A N 1
ATOM 1283 C CA . LEU A 1 171 ? 6.137 -0.474 20.300 1.00 82.62 171 LEU A CA 1
ATOM 1284 C C . LEU A 1 171 ? 7.333 -1.298 19.819 1.00 82.62 171 LEU A C 1
ATOM 1286 O O . LEU A 1 171 ? 7.402 -1.617 18.636 1.00 82.62 171 LEU A O 1
ATOM 1290 N N . PHE A 1 172 ? 8.258 -1.665 20.712 1.00 79.06 172 PHE A N 1
ATOM 1291 C CA . PHE A 1 172 ? 9.449 -2.424 20.318 1.00 79.06 172 PHE A CA 1
ATOM 1292 C C . PHE A 1 172 ? 9.111 -3.819 19.753 1.00 79.06 172 PHE A C 1
ATOM 1294 O O . PHE A 1 172 ? 9.539 -4.110 18.633 1.00 79.06 172 PHE A O 1
ATOM 1301 N N . PRO A 1 173 ? 8.296 -4.662 20.424 1.00 80.75 173 PRO A N 1
ATOM 1302 C CA . PRO A 1 173 ? 7.824 -5.919 19.849 1.00 80.75 173 PRO A CA 1
ATOM 1303 C C . PRO A 1 173 ? 7.053 -5.725 18.542 1.00 80.75 173 PRO A C 1
ATOM 1305 O O . PRO A 1 173 ? 7.281 -6.472 17.595 1.00 80.75 173 PRO A O 1
ATOM 1308 N N . ALA A 1 174 ? 6.182 -4.713 18.455 1.00 77.19 174 ALA A N 1
ATOM 1309 C CA . ALA A 1 174 ? 5.423 -4.431 17.236 1.00 77.19 174 ALA A CA 1
ATOM 1310 C C . ALA A 1 174 ? 6.335 -4.038 16.062 1.00 77.19 174 ALA A C 1
ATOM 1312 O O . ALA A 1 174 ? 6.141 -4.503 14.937 1.00 77.19 174 ALA A O 1
ATOM 1313 N N . PHE A 1 175 ? 7.358 -3.226 16.329 1.00 80.00 175 PHE A N 1
ATOM 1314 C CA . PHE A 1 175 ? 8.359 -2.818 15.350 1.00 80.00 175 PHE A CA 1
ATOM 1315 C C . PHE A 1 175 ? 9.208 -4.004 14.885 1.00 80.00 175 PHE A C 1
ATOM 1317 O O . PHE A 1 175 ? 9.298 -4.251 13.683 1.00 80.00 175 PHE A O 1
ATOM 1324 N N . ALA A 1 176 ? 9.766 -4.780 15.818 1.00 75.81 176 ALA A N 1
ATOM 1325 C CA . ALA A 1 176 ? 10.547 -5.975 15.502 1.00 75.81 176 ALA A CA 1
ATOM 1326 C C . ALA A 1 176 ? 9.716 -6.993 14.705 1.00 75.81 176 ALA A C 1
ATOM 1328 O O . ALA A 1 176 ? 10.178 -7.536 13.700 1.00 75.81 176 ALA A O 1
ATOM 1329 N N . HIS A 1 177 ? 8.459 -7.197 15.099 1.00 75.19 177 HIS A N 1
ATOM 1330 C CA . HIS A 1 177 ? 7.515 -8.038 14.372 1.00 75.19 177 HIS A CA 1
ATOM 1331 C C . HIS A 1 177 ? 7.275 -7.528 12.944 1.00 75.19 177 HIS A C 1
ATOM 1333 O O . HIS A 1 177 ? 7.348 -8.312 11.997 1.00 75.19 177 HIS A O 1
ATOM 1339 N N . GLY A 1 178 ? 7.044 -6.222 12.774 1.00 71.00 178 GLY A N 1
ATOM 1340 C CA . GLY A 1 178 ? 6.903 -5.592 11.462 1.00 71.00 178 GLY A CA 1
ATOM 1341 C C . GLY A 1 178 ? 8.136 -5.806 10.585 1.00 71.00 178 GLY A C 1
ATOM 1342 O O . GLY A 1 178 ? 8.009 -6.271 9.456 1.00 71.00 178 GLY A O 1
ATOM 1343 N N . MET A 1 179 ? 9.335 -5.564 11.121 1.00 74.19 179 MET A N 1
ATOM 1344 C CA . MET A 1 179 ? 10.591 -5.770 10.393 1.00 74.19 179 MET A CA 1
ATOM 1345 C C . MET A 1 179 ? 10.768 -7.211 9.913 1.00 74.19 179 MET A C 1
ATOM 1347 O O . MET A 1 179 ? 11.145 -7.422 8.760 1.00 74.19 179 MET A O 1
ATOM 1351 N N . ILE A 1 180 ? 10.507 -8.194 10.780 1.00 73.00 180 ILE A N 1
ATOM 1352 C CA . ILE A 1 180 ? 10.631 -9.617 10.438 1.00 73.00 180 ILE A CA 1
ATOM 1353 C C . ILE A 1 180 ? 9.614 -9.985 9.358 1.00 73.00 180 ILE A C 1
ATOM 1355 O O . ILE A 1 180 ? 9.967 -10.640 8.380 1.00 73.00 180 ILE A O 1
ATOM 1359 N N . LYS A 1 181 ? 8.363 -9.542 9.514 1.00 68.75 181 LYS A N 1
ATOM 1360 C CA . LYS A 1 181 ? 7.283 -9.818 8.565 1.00 68.75 181 LYS A CA 1
ATOM 1361 C C . LYS A 1 181 ? 7.592 -9.262 7.173 1.00 68.75 181 LYS A C 1
ATOM 1363 O O . LYS A 1 181 ? 7.469 -9.999 6.198 1.00 68.75 181 LYS A O 1
ATOM 1368 N N . GLU A 1 182 ? 7.995 -7.996 7.080 1.00 68.81 182 GLU A N 1
ATOM 1369 C CA . GLU A 1 182 ? 8.280 -7.346 5.793 1.00 68.81 182 GLU A CA 1
ATOM 1370 C C . GLU A 1 182 ? 9.539 -7.927 5.131 1.00 68.81 182 GLU A C 1
ATOM 1372 O O . GLU A 1 182 ? 9.539 -8.173 3.926 1.00 68.81 182 GLU A O 1
ATOM 1377 N N . ASN A 1 183 ? 10.588 -8.242 5.904 1.00 67.75 183 ASN A N 1
ATOM 1378 C CA . ASN A 1 183 ? 11.777 -8.906 5.356 1.00 67.75 183 ASN A CA 1
ATOM 1379 C C . ASN A 1 183 ? 11.466 -10.307 4.835 1.00 67.75 183 ASN A C 1
ATOM 1381 O O . ASN A 1 183 ? 11.929 -10.672 3.757 1.00 67.75 183 ASN A O 1
ATOM 1385 N N . LEU A 1 184 ? 10.679 -11.088 5.577 1.00 66.19 184 LEU A N 1
ATOM 1386 C CA . LEU A 1 184 ? 10.287 -12.421 5.140 1.00 66.19 184 LEU A CA 1
ATOM 1387 C C . LEU A 1 184 ? 9.464 -12.347 3.852 1.00 66.19 184 LEU A C 1
ATOM 1389 O O . LEU A 1 184 ? 9.682 -13.147 2.955 1.00 66.19 184 LEU A O 1
ATOM 1393 N N . LEU A 1 185 ? 8.564 -11.373 3.726 1.00 67.12 185 LEU A N 1
ATOM 1394 C CA . LEU A 1 185 ? 7.776 -11.193 2.508 1.00 67.12 185 LEU A CA 1
ATOM 1395 C C . LEU A 1 185 ? 8.644 -10.782 1.306 1.00 67.12 185 LEU A C 1
ATOM 1397 O O . LEU A 1 185 ? 8.429 -11.280 0.203 1.00 67.12 185 LEU A O 1
ATOM 1401 N N . LEU A 1 186 ? 9.638 -9.915 1.523 1.00 65.62 186 LEU A N 1
ATOM 1402 C CA . LEU A 1 186 ? 10.538 -9.437 0.471 1.00 65.62 186 LEU A CA 1
ATOM 1403 C C . LEU A 1 186 ? 11.516 -10.521 -0.009 1.00 65.62 186 LEU A C 1
ATOM 1405 O O . LEU A 1 186 ? 11.744 -10.656 -1.209 1.00 65.62 186 LEU A O 1
ATOM 1409 N N . TRP A 1 187 ? 12.093 -11.284 0.922 1.00 64.81 187 TRP A N 1
ATOM 1410 C CA . TRP A 1 187 ? 13.196 -12.208 0.640 1.00 64.81 187 TRP A CA 1
ATOM 1411 C C . TRP A 1 187 ? 12.793 -13.679 0.588 1.00 64.81 187 TRP A C 1
ATOM 1413 O O . TRP A 1 187 ? 13.590 -14.492 0.129 1.00 64.81 187 TRP A O 1
ATOM 1423 N N . ALA A 1 188 ? 11.590 -14.064 1.028 1.00 65.38 188 ALA A N 1
ATOM 1424 C CA . ALA A 1 188 ? 11.183 -15.467 0.959 1.00 65.38 188 ALA A CA 1
ATOM 1425 C C . ALA A 1 188 ? 11.256 -16.028 -0.468 1.00 65.38 188 ALA A C 1
ATOM 1427 O O . ALA A 1 188 ? 11.871 -17.079 -0.621 1.00 65.38 188 ALA A O 1
ATOM 1428 N N . PRO A 1 189 ? 10.735 -15.372 -1.525 1.00 63.53 189 PRO A N 1
ATOM 1429 C CA . PRO A 1 189 ? 10.804 -15.945 -2.870 1.00 63.53 189 PRO A CA 1
ATOM 1430 C C . PRO A 1 189 ? 12.245 -16.217 -3.328 1.00 63.53 189 PRO A C 1
ATOM 1432 O O . PRO A 1 189 ? 12.533 -17.286 -3.855 1.00 63.53 189 PRO A O 1
ATOM 1435 N N . THR A 1 190 ? 13.171 -15.291 -3.065 1.00 65.38 190 THR A N 1
ATOM 1436 C CA . THR A 1 190 ? 14.595 -15.430 -3.408 1.00 65.38 190 THR A CA 1
ATOM 1437 C C . THR A 1 190 ? 15.319 -16.463 -2.546 1.00 65.38 190 THR A C 1
ATOM 1439 O O . THR A 1 190 ? 16.128 -17.223 -3.074 1.00 65.38 190 THR A O 1
ATOM 1442 N N . LEU A 1 191 ? 15.007 -16.552 -1.250 1.00 66.06 191 LEU A N 1
ATOM 1443 C CA . LEU A 1 191 ? 15.538 -17.593 -0.364 1.00 66.06 191 LEU A CA 1
ATOM 1444 C C . LEU A 1 191 ? 15.076 -18.990 -0.792 1.00 66.06 191 LEU A C 1
ATOM 1446 O O . LEU A 1 191 ? 15.884 -19.913 -0.821 1.00 66.06 191 LEU A O 1
ATOM 1450 N N . PHE A 1 192 ? 13.804 -19.154 -1.159 1.00 61.91 192 PHE A N 1
ATOM 1451 C CA . PHE A 1 192 ? 13.280 -20.438 -1.630 1.00 61.91 192 PHE A CA 1
ATOM 1452 C C . PHE A 1 192 ? 13.878 -20.848 -2.981 1.00 61.91 192 PHE A C 1
ATOM 1454 O O . PHE A 1 192 ? 14.232 -22.012 -3.146 1.00 61.91 192 PHE A O 1
ATOM 1461 N N . LEU A 1 193 ? 14.058 -19.901 -3.908 1.00 65.31 193 LEU A N 1
ATOM 1462 C CA . LEU A 1 193 ? 14.752 -20.145 -5.177 1.00 65.31 193 LEU A CA 1
ATOM 1463 C C . LEU A 1 193 ? 16.204 -20.601 -4.963 1.00 65.31 193 LEU A C 1
ATOM 1465 O O . LEU A 1 193 ? 16.65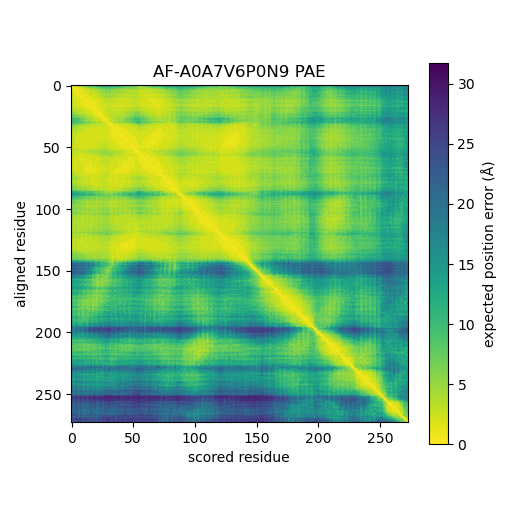0 -21.537 -5.620 1.00 65.31 193 LEU A O 1
ATOM 1469 N N . GLY A 1 194 ? 16.927 -19.967 -4.032 1.00 63.78 194 GLY A N 1
ATOM 1470 C CA . GLY A 1 194 ? 18.338 -20.268 -3.767 1.00 63.78 194 GLY A CA 1
ATOM 1471 C C . GLY A 1 194 ? 18.589 -21.525 -2.929 1.00 63.78 194 GLY A C 1
ATOM 1472 O O . GLY A 1 194 ? 19.587 -22.201 -3.149 1.00 63.78 194 GLY A O 1
ATOM 1473 N N . MET A 1 195 ? 17.715 -21.855 -1.971 1.00 64.69 195 MET A N 1
ATOM 1474 C CA . MET A 1 195 ? 17.909 -23.018 -1.087 1.00 64.69 195 MET A CA 1
ATOM 1475 C C . MET A 1 195 ? 17.474 -24.348 -1.705 1.00 64.69 195 MET A C 1
ATOM 1477 O O . MET A 1 195 ? 17.953 -25.394 -1.276 1.00 64.69 195 MET A O 1
ATOM 1481 N N . TYR A 1 196 ? 16.540 -24.323 -2.657 1.00 61.09 196 TYR A N 1
ATOM 1482 C CA . TYR A 1 196 ? 15.882 -25.536 -3.146 1.00 61.09 196 TYR A CA 1
ATOM 1483 C C . TYR A 1 196 ? 16.067 -25.787 -4.651 1.00 61.09 196 TYR A C 1
ATOM 1485 O O . TYR A 1 196 ? 15.428 -26.698 -5.169 1.00 61.09 196 TYR A O 1
ATOM 1493 N N . GLU A 1 197 ? 16.903 -24.996 -5.344 1.00 60.28 197 GLU A N 1
ATOM 1494 C CA . GLU A 1 197 ? 17.197 -25.121 -6.791 1.00 60.28 197 GLU A CA 1
ATOM 1495 C C . GLU A 1 197 ? 15.936 -25.331 -7.655 1.00 60.28 197 GLU A C 1
ATOM 1497 O O . GLU A 1 197 ? 15.900 -26.118 -8.596 1.00 60.28 197 GLU A O 1
ATOM 1502 N N . ILE A 1 198 ? 14.848 -24.657 -7.282 1.00 58.03 198 ILE A N 1
ATOM 1503 C CA . ILE A 1 198 ? 13.520 -24.905 -7.836 1.00 58.03 198 ILE A CA 1
ATOM 1504 C C . ILE A 1 198 ? 13.390 -24.234 -9.210 1.00 58.03 198 ILE A C 1
ATOM 1506 O O . ILE A 1 198 ? 13.612 -23.028 -9.329 1.00 58.03 198 ILE A O 1
ATOM 1510 N N . ASP A 1 199 ? 12.928 -24.987 -10.214 1.00 60.88 199 ASP A N 1
ATOM 1511 C CA . ASP A 1 199 ? 12.542 -24.458 -11.528 1.00 60.88 199 ASP A CA 1
ATOM 1512 C C . ASP A 1 199 ? 11.497 -23.331 -11.427 1.00 60.88 199 ASP A C 1
ATOM 1514 O O . ASP A 1 199 ? 10.590 -23.346 -10.588 1.00 60.88 199 ASP A O 1
ATOM 1518 N N . LEU A 1 200 ? 11.586 -22.358 -12.340 1.00 56.28 200 LEU A N 1
ATOM 1519 C CA . LEU A 1 200 ? 10.786 -21.124 -12.344 1.00 56.28 200 LEU A CA 1
ATOM 1520 C C . LEU A 1 200 ? 9.257 -21.365 -12.272 1.00 56.28 200 LEU A C 1
ATOM 1522 O O . LEU A 1 200 ? 8.528 -20.522 -11.747 1.00 56.28 200 LEU A O 1
ATOM 1526 N N . GLU A 1 201 ? 8.765 -22.519 -12.744 1.00 57.84 201 GLU A N 1
ATOM 1527 C CA . GLU A 1 201 ? 7.347 -22.918 -12.665 1.00 57.84 201 GLU A CA 1
ATOM 1528 C C . GLU A 1 201 ? 6.860 -23.159 -11.230 1.00 57.84 201 GLU A C 1
ATOM 1530 O O . GLU A 1 201 ? 5.775 -22.713 -10.850 1.00 57.84 201 GLU A O 1
ATOM 1535 N N . ASN A 1 202 ? 7.672 -23.806 -10.397 1.00 57.47 202 ASN A N 1
ATOM 1536 C CA . ASN A 1 202 ? 7.317 -24.102 -9.010 1.00 57.47 202 ASN A CA 1
ATOM 1537 C C . ASN A 1 202 ? 7.454 -22.854 -8.117 1.00 57.47 202 ASN A C 1
ATOM 1539 O O . ASN A 1 202 ? 6.735 -22.726 -7.126 1.00 57.47 202 ASN A O 1
ATOM 1543 N N . ALA A 1 203 ? 8.306 -21.892 -8.493 1.00 57.94 203 ALA A N 1
ATOM 1544 C CA . ALA A 1 203 ? 8.494 -20.622 -7.784 1.00 57.94 203 ALA A CA 1
ATOM 1545 C C . ALA A 1 203 ? 7.236 -19.733 -7.784 1.00 57.94 203 ALA A C 1
ATOM 1547 O O . ALA A 1 203 ? 6.938 -19.065 -6.789 1.00 57.94 203 ALA A O 1
ATOM 1548 N N . ALA A 1 204 ? 6.453 -19.767 -8.868 1.00 60.81 204 ALA A N 1
ATOM 1549 C CA . ALA A 1 204 ? 5.185 -19.046 -8.956 1.00 60.81 204 ALA A CA 1
ATOM 1550 C C . ALA A 1 204 ? 4.197 -19.492 -7.862 1.00 60.81 204 ALA A C 1
ATOM 1552 O O . ALA A 1 204 ? 3.497 -18.660 -7.280 1.00 60.81 204 ALA A O 1
ATOM 1553 N N . LEU A 1 205 ? 4.192 -20.784 -7.514 1.00 65.25 205 LEU A N 1
ATOM 1554 C CA . LEU A 1 205 ? 3.314 -21.360 -6.493 1.00 65.25 205 LEU A CA 1
ATOM 1555 C C . LEU A 1 205 ? 3.570 -20.727 -5.111 1.00 65.25 205 LEU A C 1
ATOM 1557 O O . LEU A 1 205 ? 2.621 -20.371 -4.412 1.00 65.25 205 LEU A O 1
ATOM 1561 N N . PHE A 1 206 ? 4.831 -20.453 -4.763 1.00 65.81 206 PHE A N 1
ATOM 1562 C CA . PHE A 1 206 ? 5.200 -19.767 -3.514 1.00 65.81 206 PHE A CA 1
ATOM 1563 C C . PHE A 1 206 ? 4.749 -18.303 -3.481 1.00 65.81 206 PHE A C 1
ATOM 1565 O O . PHE A 1 206 ? 4.272 -17.827 -2.446 1.00 65.81 206 PHE A O 1
ATOM 1572 N N . VAL A 1 207 ? 4.854 -17.599 -4.612 1.00 66.81 207 VAL A N 1
ATOM 1573 C CA . VAL A 1 207 ? 4.416 -16.198 -4.739 1.00 66.81 207 VAL A CA 1
ATOM 1574 C C . VAL A 1 207 ? 2.903 -16.074 -4.525 1.00 66.81 207 VAL A C 1
ATOM 1576 O O . VAL A 1 207 ? 2.450 -15.121 -3.891 1.00 66.81 207 VAL A O 1
ATOM 1579 N N . PHE A 1 208 ? 2.116 -17.059 -4.970 1.00 72.06 208 PHE A N 1
ATOM 1580 C CA . PHE A 1 208 ? 0.671 -17.103 -4.719 1.00 72.06 208 PHE A CA 1
ATOM 1581 C C . PHE A 1 208 ? 0.308 -17.574 -3.303 1.00 72.06 208 PHE A C 1
ATOM 1583 O O . PHE A 1 208 ? -0.660 -17.074 -2.723 1.00 72.06 208 PHE A O 1
ATOM 1590 N N . MET A 1 209 ? 1.073 -18.495 -2.709 1.00 69.88 209 MET A N 1
ATOM 1591 C CA . MET A 1 209 ? 0.760 -19.062 -1.390 1.00 69.88 209 MET A CA 1
ATOM 1592 C C . MET A 1 209 ? 0.696 -18.025 -0.266 1.00 69.88 209 MET A C 1
ATOM 1594 O O . MET A 1 209 ? -0.167 -18.130 0.613 1.00 69.88 209 MET A O 1
ATOM 1598 N N . MET A 1 210 ? 1.569 -17.014 -0.279 1.00 70.00 210 MET A N 1
ATOM 1599 C CA . MET A 1 210 ? 1.567 -15.967 0.750 1.00 70.00 210 MET A CA 1
ATOM 1600 C C . MET A 1 210 ? 0.236 -15.194 0.803 1.00 70.00 210 MET A C 1
ATOM 1602 O O . MET A 1 210 ? -0.437 -15.242 1.838 1.00 70.00 210 MET A O 1
ATOM 1606 N N . PRO A 1 211 ? -0.203 -14.515 -0.272 1.00 71.00 211 PRO A N 1
ATOM 1607 C CA . PRO A 1 211 ? -1.467 -13.789 -0.262 1.00 71.00 211 PRO A CA 1
ATOM 1608 C C . PRO A 1 211 ? -2.695 -14.704 -0.138 1.00 71.00 211 PRO A C 1
ATOM 1610 O O . PRO A 1 211 ? -3.660 -14.302 0.516 1.00 71.00 211 PRO A O 1
ATOM 1613 N N . VAL A 1 212 ? -2.653 -15.950 -0.640 1.00 76.19 212 VAL A N 1
ATOM 1614 C CA . VAL A 1 212 ? -3.707 -16.949 -0.362 1.00 76.19 212 VAL A CA 1
ATOM 1615 C C . VAL A 1 212 ? -3.839 -17.175 1.139 1.00 76.19 212 VAL A C 1
ATOM 1617 O O . VAL A 1 212 ? -4.947 -17.180 1.672 1.00 76.19 212 VAL A O 1
ATOM 1620 N N . THR A 1 213 ? -2.726 -17.313 1.852 1.00 71.94 213 THR A N 1
ATOM 1621 C CA . THR A 1 213 ? -2.800 -17.620 3.281 1.00 71.94 213 THR A CA 1
ATOM 1622 C C . THR A 1 213 ? -3.192 -16.418 4.125 1.00 71.94 213 THR A C 1
ATOM 1624 O O . THR A 1 213 ? -3.936 -16.564 5.097 1.00 71.94 213 THR A O 1
ATOM 1627 N N . VAL A 1 214 ? -2.783 -15.216 3.711 1.00 71.06 214 VAL A N 1
ATOM 1628 C CA . VAL A 1 214 ? -3.293 -13.960 4.277 1.00 71.06 214 VAL A CA 1
ATOM 1629 C C . VAL A 1 214 ? -4.811 -13.872 4.108 1.00 71.06 214 VAL A C 1
ATOM 1631 O O . VAL A 1 214 ? -5.520 -13.577 5.073 1.00 71.06 214 VAL A O 1
ATOM 1634 N N . LEU A 1 215 ? -5.323 -14.172 2.913 1.00 78.00 215 LEU A N 1
ATOM 1635 C CA . LEU A 1 215 ? -6.757 -14.175 2.638 1.00 78.00 215 LEU A CA 1
ATOM 1636 C C . LEU A 1 215 ? -7.490 -15.215 3.496 1.00 78.00 215 LEU A C 1
ATOM 1638 O O . LEU A 1 215 ? -8.470 -14.885 4.165 1.00 78.00 215 LEU A O 1
ATOM 1642 N N . LEU A 1 216 ? -6.978 -16.448 3.541 1.00 77.94 216 LEU A N 1
ATOM 1643 C CA . LEU A 1 216 ? -7.535 -17.524 4.359 1.00 77.94 216 LEU A CA 1
ATOM 1644 C C . LEU A 1 216 ? -7.583 -17.153 5.842 1.00 77.94 216 LEU A C 1
ATOM 1646 O O . LEU A 1 216 ? -8.554 -17.506 6.509 1.00 77.94 216 LEU A O 1
ATOM 1650 N N . GLY A 1 217 ? -6.573 -16.446 6.356 1.00 72.56 217 GLY A N 1
ATOM 1651 C CA . GLY A 1 217 ? -6.541 -15.957 7.736 1.00 72.56 217 GLY A CA 1
ATOM 1652 C C . GLY A 1 217 ? -7.636 -14.952 8.030 1.00 72.56 217 GLY A C 1
ATOM 1653 O O . GLY A 1 217 ? -8.409 -15.142 8.971 1.00 72.56 217 GLY A O 1
ATOM 1654 N N . ARG A 1 218 ? -7.764 -13.943 7.168 1.00 73.56 218 ARG A N 1
ATOM 1655 C CA . ARG A 1 218 ? -8.764 -12.877 7.313 1.00 73.56 218 ARG A CA 1
ATOM 1656 C C . ARG A 1 218 ? -10.193 -13.397 7.198 1.00 73.56 218 ARG A C 1
ATOM 1658 O O . ARG A 1 218 ? -11.051 -12.966 7.959 1.00 73.56 218 ARG A O 1
ATOM 1665 N N . VAL A 1 219 ? -10.438 -14.369 6.318 1.00 79.19 219 VAL A N 1
ATOM 1666 C CA . VAL A 1 219 ? -11.753 -15.018 6.183 1.00 79.19 219 VAL A CA 1
ATOM 1667 C C . VAL A 1 219 ? -12.061 -15.933 7.374 1.00 79.19 219 VAL A C 1
ATOM 1669 O O . VAL A 1 219 ? -13.206 -15.991 7.816 1.00 79.19 219 VAL A O 1
ATOM 1672 N N . SER A 1 220 ? -11.063 -16.626 7.935 1.00 77.44 220 SER A N 1
ATOM 1673 C CA . SER A 1 220 ? -11.278 -17.472 9.121 1.00 77.44 220 SER A CA 1
ATOM 1674 C C . SER A 1 220 ? -11.440 -16.695 10.424 1.00 77.44 220 SER A C 1
ATOM 1676 O O . SER A 1 220 ? -12.021 -17.235 11.362 1.00 77.44 220 SER A O 1
ATOM 1678 N N . TYR A 1 221 ? -10.952 -15.453 10.497 1.00 74.62 221 TYR A N 1
ATOM 1679 C CA . TYR A 1 221 ? -10.937 -14.674 11.735 1.00 74.62 221 TYR A CA 1
ATOM 1680 C C . TYR A 1 221 ? -12.334 -14.506 12.368 1.00 74.62 221 TYR A C 1
ATOM 1682 O O . TYR A 1 221 ? -12.496 -14.901 13.523 1.00 74.62 221 TYR A O 1
ATOM 1690 N N . PRO A 1 222 ? -13.388 -14.069 11.643 1.00 74.31 222 PRO A N 1
ATOM 1691 C CA . PRO A 1 222 ? -14.724 -13.927 12.229 1.00 74.31 222 PRO A CA 1
ATOM 1692 C C . PRO A 1 222 ? -15.330 -15.251 12.714 1.00 74.31 222 PRO A C 1
ATOM 1694 O O . PRO A 1 222 ? -16.138 -15.260 13.642 1.00 74.31 222 PRO A O 1
ATOM 1697 N N . VAL A 1 223 ? -14.964 -16.373 12.082 1.00 77.50 223 VAL A N 1
ATOM 1698 C CA . VAL A 1 223 ? -15.414 -17.713 12.486 1.00 77.50 223 VAL A CA 1
ATOM 1699 C C . VAL A 1 223 ? -14.729 -18.117 13.790 1.00 77.50 223 VAL A C 1
ATOM 1701 O O . VAL A 1 223 ? -15.405 -18.515 14.736 1.00 77.50 223 VAL A O 1
ATOM 1704 N N . ALA A 1 224 ? -13.408 -17.945 13.870 1.00 74.06 224 ALA A N 1
ATOM 1705 C CA . ALA A 1 224 ? -12.624 -18.260 15.060 1.00 74.06 224 ALA A CA 1
ATOM 1706 C C . ALA A 1 224 ? -13.023 -17.388 16.266 1.00 74.06 224 ALA A C 1
ATOM 1708 O O . ALA A 1 224 ? -13.157 -17.892 17.380 1.00 74.06 224 ALA A O 1
ATOM 1709 N N . GLU A 1 225 ? -13.299 -16.104 16.041 1.00 75.00 225 GLU A N 1
ATOM 1710 C CA . GLU A 1 225 ? -13.774 -15.174 17.068 1.00 75.00 225 GLU A CA 1
ATOM 1711 C C . GLU A 1 225 ? -15.145 -15.588 17.634 1.00 75.00 225 GLU A C 1
ATOM 1713 O O . GLU A 1 225 ? -15.346 -15.576 18.850 1.00 75.00 225 GLU A O 1
ATOM 1718 N N . ARG A 1 226 ? -16.078 -16.032 16.773 1.00 76.81 226 ARG A N 1
ATOM 1719 C CA . ARG A 1 226 ? -17.381 -16.578 17.203 1.00 76.81 226 ARG A CA 1
ATOM 1720 C C . ARG A 1 226 ? -17.227 -17.863 18.012 1.00 76.81 226 ARG A C 1
ATOM 1722 O O . ARG A 1 226 ? -17.935 -18.034 18.998 1.00 76.81 226 ARG A O 1
ATOM 1729 N N . MET A 1 227 ? -16.302 -18.741 17.621 1.00 76.31 227 MET A N 1
ATOM 1730 C CA . MET A 1 227 ? -15.997 -19.966 18.372 1.00 76.31 227 MET A CA 1
ATOM 1731 C C . MET A 1 227 ? -15.382 -19.674 19.748 1.00 76.31 227 MET A C 1
ATOM 1733 O O . MET A 1 227 ? -15.587 -20.444 20.681 1.00 76.31 227 MET A O 1
ATOM 1737 N N . CYS A 1 228 ? -14.662 -18.557 19.891 1.00 73.88 228 CYS A N 1
ATOM 1738 C CA . CYS A 1 228 ? -14.058 -18.119 21.154 1.00 73.88 228 CYS A CA 1
ATOM 1739 C C . CYS A 1 228 ? -14.972 -17.207 21.991 1.00 73.88 228 CYS A C 1
ATOM 1741 O O . CYS A 1 228 ? -14.498 -16.588 22.942 1.00 73.88 228 CYS A O 1
ATOM 1743 N N . SER A 1 229 ? -16.261 -17.093 21.649 1.00 72.88 229 SER A N 1
ATOM 1744 C CA . SER A 1 229 ? -17.227 -16.213 22.329 1.00 72.88 229 SER A CA 1
ATOM 1745 C C . SER A 1 229 ? -16.796 -14.737 22.408 1.00 72.88 229 SER A C 1
ATOM 1747 O O . SER A 1 229 ? -17.223 -14.026 23.314 1.00 72.88 229 SER A O 1
ATOM 1749 N N . GLY A 1 230 ? -15.949 -14.268 21.484 1.00 67.50 230 GLY A N 1
ATOM 1750 C CA . GLY A 1 230 ? -15.410 -12.900 21.490 1.00 67.50 230 GLY A CA 1
ATOM 1751 C C . GLY A 1 230 ? -14.281 -12.638 22.497 1.00 67.50 230 GLY A C 1
ATOM 1752 O O . GLY A 1 230 ? -13.871 -11.492 22.651 1.00 67.50 230 GLY A O 1
ATOM 1753 N N . ASP A 1 231 ? -13.754 -13.661 23.180 1.00 75.25 231 ASP A N 1
ATOM 1754 C CA . ASP A 1 231 ? -12.589 -13.510 24.061 1.00 75.25 231 ASP A CA 1
ATOM 1755 C C . ASP A 1 231 ? -11.296 -13.431 23.226 1.00 75.25 231 ASP A C 1
ATOM 1757 O O . ASP A 1 231 ? -10.724 -14.448 22.812 1.00 75.25 231 ASP A O 1
ATOM 1761 N N . GLU A 1 232 ? -10.831 -12.202 22.977 1.00 72.56 232 GLU A N 1
ATOM 1762 C CA . GLU A 1 232 ? -9.613 -11.893 22.209 1.00 72.56 232 GLU A CA 1
ATOM 1763 C C . GLU A 1 232 ? -8.364 -12.585 22.774 1.00 72.56 232 GLU A C 1
ATOM 1765 O O . GLU A 1 232 ? -7.448 -12.958 22.030 1.00 72.56 232 GLU A O 1
ATOM 1770 N N . LYS A 1 233 ? -8.328 -12.815 24.092 1.00 72.50 233 LYS A N 1
ATOM 1771 C CA . LYS A 1 233 ? -7.188 -13.432 24.772 1.00 72.50 233 LYS A CA 1
ATOM 1772 C C . LYS A 1 233 ? -7.119 -14.923 24.452 1.00 72.50 233 LYS A C 1
ATOM 1774 O O . LYS A 1 233 ? -6.047 -15.427 24.116 1.00 72.50 233 LYS A O 1
ATOM 1779 N N . ARG A 1 234 ? -8.260 -15.622 24.489 1.00 71.00 234 ARG A N 1
ATOM 1780 C CA . ARG A 1 234 ? -8.357 -17.037 24.076 1.00 71.00 234 ARG A CA 1
ATOM 1781 C C . ARG A 1 234 ? -8.060 -17.215 22.594 1.00 71.00 234 ARG A C 1
ATOM 1783 O O . ARG A 1 234 ? -7.313 -18.125 22.238 1.00 71.00 234 ARG A O 1
ATOM 1790 N N . LEU A 1 235 ? -8.592 -16.329 21.753 1.00 74.88 235 LEU A N 1
ATOM 1791 C CA . LEU A 1 235 ? -8.347 -16.357 20.313 1.00 74.88 235 LEU A CA 1
ATOM 1792 C C . LEU A 1 235 ? -6.854 -16.201 19.996 1.00 74.88 235 LEU A C 1
ATOM 1794 O O . LEU A 1 235 ? -6.302 -16.991 19.231 1.00 74.88 235 LEU A O 1
ATOM 1798 N N . SER A 1 236 ? -6.189 -15.248 20.655 1.00 68.81 236 SER A N 1
ATOM 1799 C CA . SER A 1 236 ? -4.745 -15.037 20.522 1.00 68.81 236 SER A CA 1
ATOM 1800 C C . SER A 1 236 ? -3.954 -16.270 20.965 1.00 68.81 236 SER A C 1
ATOM 1802 O O . SER A 1 236 ? -3.078 -16.728 20.237 1.00 68.81 236 SER A O 1
ATOM 1804 N N . ILE A 1 237 ? -4.281 -16.868 22.118 1.00 74.94 237 ILE A N 1
ATOM 1805 C CA . ILE A 1 237 ? -3.606 -18.082 22.616 1.00 74.94 237 ILE A CA 1
ATOM 1806 C C . ILE A 1 237 ? -3.743 -19.245 21.623 1.00 74.94 237 ILE A C 1
ATOM 1808 O O . ILE A 1 237 ? -2.755 -19.923 21.342 1.00 74.94 237 ILE A O 1
ATOM 1812 N N . ILE A 1 238 ? -4.934 -19.458 21.055 1.00 73.75 238 ILE A N 1
ATOM 1813 C CA . ILE A 1 238 ? -5.174 -20.504 20.048 1.00 73.75 238 ILE A CA 1
ATOM 1814 C C . ILE A 1 238 ? -4.358 -20.228 18.780 1.00 73.75 238 ILE A C 1
ATOM 1816 O O . ILE A 1 238 ? -3.719 -21.140 18.252 1.00 73.75 238 ILE A O 1
ATOM 1820 N N . ALA A 1 239 ? -4.326 -18.979 18.313 1.00 69.69 239 ALA A N 1
ATOM 1821 C CA . ALA A 1 239 ? -3.569 -18.590 17.129 1.00 69.69 239 ALA A CA 1
ATOM 1822 C C . ALA A 1 239 ? -2.050 -18.763 17.324 1.00 69.69 239 ALA A C 1
ATOM 1824 O O . ALA A 1 239 ? -1.375 -19.329 16.460 1.00 69.69 239 ALA A O 1
ATOM 1825 N N . PHE A 1 240 ? -1.514 -18.361 18.481 1.00 70.81 240 PHE A N 1
ATOM 1826 C CA . PHE A 1 240 ? -0.112 -18.588 18.840 1.00 70.81 240 PHE A CA 1
ATOM 1827 C C . PHE A 1 240 ? 0.213 -20.078 18.992 1.00 70.81 240 PHE A C 1
ATOM 1829 O O . PHE A 1 240 ? 1.253 -20.522 18.503 1.00 70.81 240 PHE A O 1
ATOM 1836 N N . GLY A 1 241 ? -0.679 -20.860 19.607 1.00 73.38 241 GLY A N 1
ATOM 1837 C CA . GLY A 1 241 ? -0.538 -22.313 19.721 1.00 73.38 241 GLY A CA 1
ATOM 1838 C C . GLY A 1 241 ? -0.476 -22.996 18.354 1.00 73.38 241 GLY A C 1
ATOM 1839 O O . GLY A 1 241 ? 0.406 -23.821 18.117 1.00 73.38 241 GLY A O 1
ATOM 1840 N N . PHE A 1 242 ? -1.338 -22.584 17.421 1.00 72.56 242 PHE A N 1
ATOM 1841 C CA . PHE A 1 242 ? -1.319 -23.048 16.033 1.00 72.56 242 PHE A CA 1
ATOM 1842 C C . PHE A 1 242 ? 0.015 -22.691 15.358 1.00 72.56 242 PHE A C 1
ATOM 1844 O O . PHE A 1 242 ? 0.678 -23.560 14.800 1.00 72.56 242 PHE A O 1
ATOM 1851 N N . CYS A 1 243 ? 0.481 -21.444 15.481 1.00 66.88 243 CYS A N 1
ATOM 1852 C CA . CYS A 1 243 ? 1.776 -21.026 14.934 1.00 66.88 243 CYS A CA 1
ATOM 1853 C C . CYS A 1 243 ? 2.950 -21.865 15.464 1.00 66.88 243 CYS A C 1
ATOM 1855 O O . CYS A 1 243 ? 3.790 -22.292 14.676 1.00 66.88 243 CYS A O 1
ATOM 1857 N N . ILE A 1 244 ? 3.010 -22.128 16.773 1.00 68.56 244 ILE A N 1
ATOM 1858 C CA . ILE A 1 244 ? 4.070 -22.951 17.379 1.00 68.56 244 ILE A CA 1
ATOM 1859 C C . ILE A 1 244 ? 3.998 -24.392 16.860 1.00 68.56 244 ILE A C 1
ATOM 1861 O O . ILE A 1 244 ? 5.028 -24.962 16.501 1.00 68.56 244 ILE A O 1
ATOM 1865 N N . PHE A 1 245 ? 2.791 -24.950 16.748 1.00 70.12 245 PHE A N 1
ATOM 1866 C CA . PHE A 1 245 ? 2.568 -26.304 16.241 1.00 70.12 245 PHE A CA 1
ATOM 1867 C C . PHE A 1 245 ? 3.047 -26.491 14.794 1.00 70.12 245 PHE A C 1
ATOM 1869 O O . PHE A 1 245 ? 3.603 -27.536 14.474 1.00 70.12 245 PHE A O 1
ATOM 1876 N N . PHE A 1 246 ? 2.892 -25.486 13.926 1.00 64.88 246 PHE A N 1
ATOM 1877 C CA . PHE A 1 246 ? 3.375 -25.563 12.539 1.00 64.88 246 PHE A CA 1
ATOM 1878 C C . PHE A 1 246 ? 4.856 -25.178 12.378 1.00 64.88 246 PHE A C 1
ATOM 1880 O O . PHE A 1 246 ? 5.489 -25.591 11.410 1.00 64.88 246 PHE A O 1
ATOM 1887 N N . ILE A 1 247 ? 5.443 -24.433 13.319 1.00 64.56 247 ILE A N 1
ATOM 1888 C CA . ILE A 1 247 ? 6.877 -24.095 13.294 1.00 64.56 247 ILE A CA 1
ATOM 1889 C C . ILE A 1 247 ? 7.741 -25.238 13.848 1.00 64.56 247 ILE A C 1
ATOM 1891 O O . ILE A 1 247 ? 8.822 -25.488 13.318 1.00 64.56 247 ILE A O 1
ATOM 1895 N N . ALA A 1 248 ? 7.292 -25.945 14.888 1.00 64.94 248 ALA A N 1
ATOM 1896 C CA . ALA A 1 248 ? 8.089 -26.991 15.536 1.00 64.94 248 ALA A CA 1
ATOM 1897 C C . ALA A 1 248 ? 8.570 -28.112 14.576 1.00 64.94 248 ALA A C 1
ATOM 1899 O O . ALA A 1 248 ? 9.744 -28.477 14.652 1.00 64.94 248 ALA A O 1
ATOM 1900 N N . PRO A 1 249 ? 7.762 -28.608 13.616 1.00 62.66 249 PRO A N 1
ATOM 1901 C CA . PRO A 1 249 ? 8.197 -29.614 12.644 1.00 62.66 249 PRO A CA 1
ATOM 1902 C C . PRO A 1 249 ? 9.233 -29.098 11.639 1.00 62.66 249 PRO A C 1
ATOM 1904 O O . PRO A 1 249 ? 10.050 -29.879 11.165 1.00 62.66 249 PRO A O 1
ATOM 1907 N N . PHE A 1 250 ? 9.228 -27.794 11.333 1.00 59.69 250 PHE A N 1
ATOM 1908 C CA . PHE A 1 250 ? 10.161 -27.180 10.381 1.00 59.69 250 PHE A CA 1
ATOM 1909 C C . PHE A 1 250 ? 11.613 -27.207 10.881 1.00 59.69 250 PHE A C 1
ATOM 1911 O O . PHE A 1 250 ? 12.533 -27.345 10.084 1.00 59.69 250 PHE A O 1
ATOM 1918 N N . PHE A 1 251 ? 11.824 -27.111 12.197 1.00 57.88 251 PHE A N 1
ATOM 1919 C CA . PHE A 1 251 ? 13.160 -27.176 12.802 1.00 57.88 251 PHE A CA 1
ATOM 1920 C C . PHE A 1 251 ? 13.607 -28.598 13.164 1.00 57.88 251 PHE A C 1
ATOM 1922 O O . PHE A 1 251 ? 14.796 -28.822 13.371 1.00 57.88 251 PHE A O 1
ATOM 1929 N N . LEU A 1 252 ? 12.671 -29.546 13.268 1.00 57.50 252 LEU A N 1
ATOM 1930 C CA . LEU A 1 252 ? 12.941 -30.902 13.756 1.00 57.50 252 LEU A CA 1
ATOM 1931 C C . LEU A 1 252 ? 13.011 -31.960 12.643 1.00 57.50 252 LEU A C 1
ATOM 1933 O O . LEU A 1 252 ? 13.555 -33.035 12.882 1.00 57.50 252 LEU A O 1
ATOM 1937 N N . ALA A 1 253 ? 12.491 -31.688 11.442 1.00 52.72 253 ALA A N 1
ATOM 1938 C CA . ALA A 1 253 ? 12.479 -32.645 10.337 1.00 52.72 253 ALA A CA 1
ATOM 1939 C C . ALA A 1 253 ? 12.940 -32.008 9.013 1.00 52.72 253 ALA A C 1
ATOM 1941 O O . ALA A 1 253 ? 12.510 -30.912 8.661 1.00 52.72 253 ALA A O 1
ATOM 1942 N N . ASN A 1 254 ? 13.771 -32.733 8.248 1.00 52.97 254 ASN A N 1
ATOM 1943 C CA . ASN A 1 254 ? 14.104 -32.428 6.848 1.00 52.97 254 ASN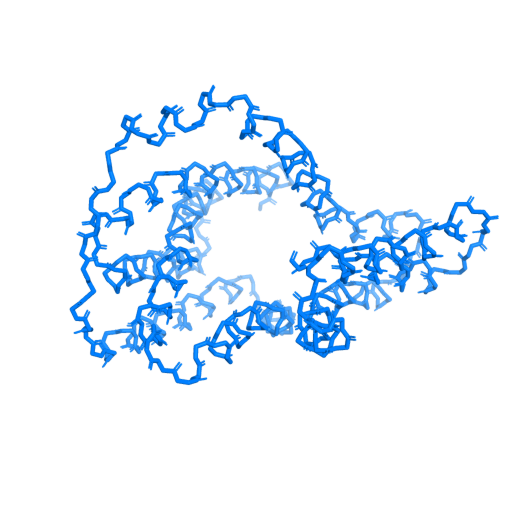 A CA 1
ATOM 1944 C C . ASN A 1 254 ? 12.846 -32.596 5.980 1.00 52.97 254 ASN A C 1
ATOM 1946 O O . ASN A 1 254 ? 12.624 -33.640 5.367 1.00 52.97 254 ASN A O 1
ATOM 1950 N N . LEU A 1 255 ? 11.966 -31.597 6.014 1.00 55.88 255 LEU A N 1
ATOM 1951 C CA . LEU A 1 255 ? 10.661 -31.650 5.372 1.00 55.88 255 LEU A CA 1
ATOM 1952 C C . LEU A 1 255 ? 10.747 -31.326 3.874 1.00 55.88 255 LEU A C 1
ATOM 1954 O O . LEU A 1 255 ? 11.494 -30.427 3.478 1.00 55.88 255 LEU A O 1
ATOM 1958 N N . PRO A 1 256 ? 9.939 -32.001 3.035 1.00 59.81 256 PRO A N 1
ATOM 1959 C CA . PRO A 1 256 ? 9.823 -31.664 1.624 1.00 59.81 256 PRO A CA 1
ATOM 1960 C C . PRO A 1 256 ? 9.302 -30.231 1.449 1.00 59.81 256 PRO A C 1
ATOM 1962 O O . PRO A 1 256 ? 8.460 -29.751 2.212 1.00 59.81 256 PRO A O 1
ATOM 1965 N N . VAL A 1 257 ? 9.795 -29.562 0.406 1.00 55.47 257 VAL A N 1
ATOM 1966 C CA . VAL A 1 257 ? 9.642 -28.119 0.139 1.00 55.47 257 VAL A CA 1
ATOM 1967 C C . VAL A 1 257 ? 8.194 -27.630 0.217 1.00 55.47 257 VAL A C 1
ATOM 1969 O O . VAL A 1 257 ? 7.916 -26.560 0.750 1.00 55.47 257 VAL A O 1
ATOM 1972 N N . VAL A 1 258 ? 7.253 -28.438 -0.272 1.00 55.78 258 VAL A N 1
ATOM 1973 C CA . VAL A 1 258 ? 5.820 -28.116 -0.275 1.00 55.78 258 VAL A CA 1
ATOM 1974 C C . VAL A 1 258 ? 5.265 -28.041 1.148 1.00 55.78 258 VAL A C 1
ATOM 1976 O O . VAL A 1 258 ? 4.482 -27.146 1.456 1.00 55.78 258 VAL A O 1
ATOM 1979 N N . LEU A 1 259 ? 5.710 -28.920 2.051 1.00 58.53 259 LEU A N 1
ATOM 1980 C CA . LEU A 1 259 ? 5.310 -28.861 3.455 1.00 58.53 259 LEU A CA 1
ATOM 1981 C C . LEU A 1 259 ? 5.910 -27.622 4.121 1.00 58.53 259 LEU A C 1
ATOM 1983 O O . LEU A 1 259 ? 5.172 -26.863 4.735 1.00 58.53 259 LEU A O 1
ATOM 1987 N N . ALA A 1 260 ? 7.199 -27.343 3.919 1.00 57.00 260 ALA A N 1
ATOM 1988 C CA . ALA A 1 260 ? 7.840 -26.117 4.400 1.00 57.00 260 ALA A CA 1
ATOM 1989 C C . ALA A 1 260 ? 7.106 -24.840 3.941 1.00 57.00 260 ALA A C 1
ATOM 1991 O O . ALA A 1 260 ? 6.846 -23.953 4.757 1.00 57.00 260 ALA A O 1
ATOM 1992 N N . ALA A 1 261 ? 6.703 -24.782 2.668 1.00 56.28 261 ALA A N 1
ATOM 1993 C CA . ALA A 1 261 ? 5.917 -23.690 2.097 1.00 56.28 261 ALA A CA 1
ATOM 1994 C C . ALA A 1 261 ? 4.574 -23.515 2.812 1.00 56.28 261 ALA A C 1
ATOM 1996 O O . ALA A 1 261 ? 4.213 -22.401 3.189 1.00 56.28 261 ALA A O 1
ATOM 1997 N N . ILE A 1 262 ? 3.849 -24.621 3.021 1.00 61.22 262 ILE A N 1
ATOM 1998 C CA . ILE A 1 262 ? 2.532 -24.647 3.670 1.00 61.22 262 ILE A CA 1
ATOM 1999 C C . ILE A 1 262 ? 2.650 -24.220 5.137 1.00 61.22 262 ILE A C 1
ATOM 2001 O O . ILE A 1 262 ? 1.838 -23.423 5.604 1.00 61.22 262 ILE A O 1
ATOM 2005 N N . LEU A 1 263 ? 3.679 -24.677 5.851 1.00 58.03 263 LEU A N 1
ATOM 2006 C CA . LEU A 1 263 ? 3.935 -24.312 7.248 1.00 58.03 263 LEU A CA 1
ATOM 2007 C C . LEU A 1 263 ? 4.238 -22.811 7.406 1.00 58.03 263 LEU A C 1
ATOM 2009 O O . LEU A 1 263 ? 3.686 -22.149 8.290 1.00 58.03 263 LEU A O 1
ATOM 2013 N N . LEU A 1 264 ? 5.068 -22.254 6.519 1.00 58.47 264 LEU A N 1
ATOM 2014 C CA . LEU A 1 264 ? 5.405 -20.825 6.498 1.00 58.47 264 LEU A CA 1
ATOM 2015 C C . LEU A 1 264 ? 4.204 -19.951 6.133 1.00 58.47 264 LEU A C 1
ATOM 2017 O O . LEU A 1 264 ? 3.960 -18.930 6.777 1.00 58.47 264 LEU A O 1
ATOM 2021 N N . ALA A 1 265 ? 3.421 -20.390 5.151 1.00 57.12 265 ALA A N 1
ATOM 2022 C CA . ALA A 1 265 ? 2.143 -19.793 4.803 1.00 57.12 265 ALA A CA 1
ATOM 2023 C C . ALA A 1 265 ? 1.203 -19.759 6.019 1.00 57.12 265 ALA A C 1
ATOM 2025 O O . ALA A 1 265 ? 0.747 -18.686 6.420 1.00 57.12 265 ALA A O 1
ATOM 2026 N N . LEU A 1 266 ? 0.940 -20.910 6.647 1.00 56.38 266 LEU 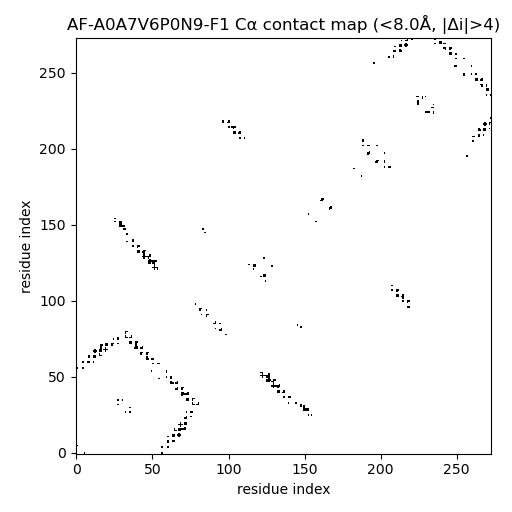A N 1
ATOM 2027 C CA . LEU A 1 266 ? -0.001 -21.044 7.766 1.00 56.38 266 LEU A CA 1
ATOM 2028 C C . LEU A 1 266 ? 0.398 -20.203 8.987 1.00 56.38 266 LEU A C 1
ATOM 2030 O O . LEU A 1 266 ? -0.484 -19.696 9.680 1.00 56.38 266 LEU A O 1
ATOM 2034 N N . ARG A 1 267 ? 1.694 -19.954 9.211 1.00 51.47 267 ARG A N 1
ATOM 2035 C CA . ARG A 1 267 ? 2.174 -19.010 10.237 1.00 51.47 267 ARG A CA 1
ATOM 2036 C C . ARG A 1 267 ? 1.664 -17.584 10.011 1.00 51.47 267 ARG A C 1
ATOM 2038 O O . ARG A 1 267 ? 1.286 -16.908 10.966 1.00 51.47 267 ARG A O 1
ATOM 2045 N N . CYS A 1 268 ? 1.607 -17.113 8.766 1.00 47.56 268 CYS A N 1
ATOM 2046 C CA . CYS A 1 268 ? 1.079 -15.780 8.459 1.00 47.56 268 CYS A CA 1
ATOM 2047 C C . CYS A 1 268 ? -0.424 -15.645 8.772 1.00 47.56 268 CYS A C 1
ATOM 2049 O O . CYS A 1 268 ? -0.917 -14.520 8.876 1.00 47.56 268 CYS A O 1
ATOM 2051 N N . ARG A 1 269 ? -1.133 -16.771 8.952 1.00 46.88 269 ARG A N 1
ATOM 2052 C CA . ARG A 1 269 ? -2.565 -16.838 9.266 1.00 46.88 269 ARG A CA 1
ATOM 2053 C C . ARG A 1 269 ? -2.890 -16.441 10.710 1.00 46.88 269 ARG A C 1
ATOM 2055 O O . ARG A 1 269 ? -3.896 -15.779 10.930 1.00 46.88 269 ARG A O 1
ATOM 2062 N N . GLY A 1 270 ? -2.054 -16.833 11.676 1.00 41.03 270 GLY A N 1
ATOM 2063 C CA . GLY A 1 270 ? -2.314 -16.646 13.114 1.00 41.03 270 GLY A CA 1
ATOM 2064 C C . GLY A 1 270 ? -1.925 -15.278 13.686 1.00 41.03 270 GLY A C 1
ATOM 2065 O O . GLY A 1 270 ? -2.218 -14.999 14.838 1.00 41.03 270 GLY A O 1
ATOM 2066 N N . PHE A 1 271 ? -1.266 -14.422 12.904 1.00 37.97 271 PHE A N 1
ATOM 2067 C CA . PHE A 1 271 ? -0.670 -13.165 13.384 1.00 37.97 271 PHE A CA 1
ATOM 2068 C C . PHE A 1 271 ? -1.384 -11.891 12.891 1.00 37.97 271 PHE A C 1
ATOM 2070 O O . PHE A 1 271 ? -0.853 -10.796 13.062 1.00 37.97 271 PHE A O 1
ATOM 2077 N N . GLN A 1 272 ? -2.537 -12.007 12.218 1.00 39.75 272 GLN A N 1
ATOM 2078 C CA . GLN A 1 272 ? -3.252 -10.858 11.624 1.00 39.75 272 GLN A CA 1
ATOM 2079 C C . GLN A 1 272 ? -4.651 -10.600 12.211 1.00 39.75 272 GLN A C 1
ATOM 2081 O O . GLN A 1 272 ? -5.450 -9.921 11.565 1.00 39.75 272 GLN A O 1
ATOM 2086 N N . SER A 1 273 ? -4.933 -11.134 13.403 1.00 32.50 273 SER A N 1
ATOM 2087 C CA . SER A 1 273 ? -6.003 -10.648 14.284 1.00 32.50 273 SER A CA 1
ATOM 2088 C C . SER A 1 273 ? -5.594 -9.343 14.951 1.00 32.50 273 SER A C 1
ATOM 2090 O O . SER A 1 273 ? -4.523 -9.377 15.604 1.00 32.50 273 SER A O 1
#

Mean predicted aligned error: 9.61 Å